Protein AF-0000000081891716 (afdb_homodimer)

InterPro domains:
  IPR001452 SH3 domain [PS50002] (52-121)
  IPR036028 SH3-like domain superfamily [SSF50044] (35-136)
  IPR046937 Voltage-dependent L-type calcium channel subunit beta-1-4, N-terminal A domain [PF12052] (9-51)

Structure (mmCIF, N/CA/C/O backbone):
data_AF-0000000081891716-model_v1
#
loop_
_entity.id
_entity.type
_entity.pdbx_description
1 polymer 'SH3 domain-containing protein'
#
loop_
_atom_site.group_PDB
_atom_site.id
_atom_site.ty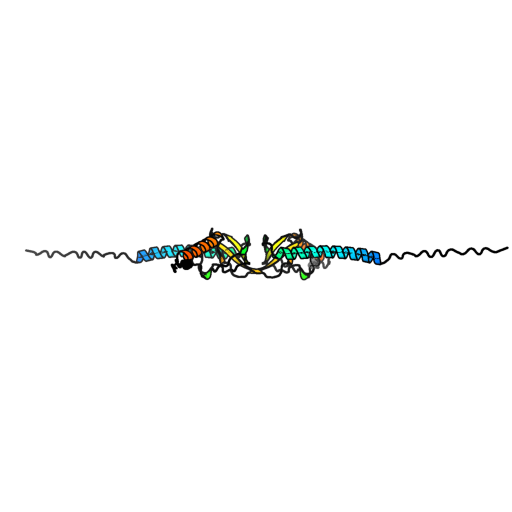pe_symbol
_atom_site.label_atom_id
_atom_site.label_alt_id
_atom_site.label_comp_id
_atom_site.label_asym_id
_atom_site.label_entity_id
_atom_site.label_seq_id
_atom_site.pdbx_PDB_ins_code
_atom_site.Cartn_x
_atom_site.Cartn_y
_atom_site.Cartn_z
_atom_site.occupancy
_atom_site.B_iso_or_equiv
_atom_site.auth_seq_id
_atom_site.auth_comp_id
_atom_site.auth_asym_id
_atom_site.auth_atom_id
_atom_site.pdbx_PDB_model_num
ATOM 1 N N . LEU A 1 1 ? -4.07 78.188 70.625 1 31.88 1 LEU A N 1
ATOM 2 C CA . LEU A 1 1 ? -4.605 78.062 69.25 1 31.88 1 LEU A CA 1
ATOM 3 C C . LEU A 1 1 ? -3.793 77.062 68.438 1 31.88 1 LEU A C 1
ATOM 5 O O . LEU A 1 1 ? -2.682 77.375 68 1 31.88 1 LEU A O 1
ATOM 9 N N . LYS A 1 2 ? -3.764 75.688 68.875 1 41.12 2 LYS A N 1
ATOM 10 C CA . LYS A 1 2 ? -3.012 74.5 68.438 1 41.12 2 LYS A CA 1
ATOM 11 C C . LYS A 1 2 ? -3.459 74.125 67 1 41.12 2 LYS A C 1
ATOM 13 O O . LYS A 1 2 ? -4.648 73.938 66.75 1 41.12 2 LYS A O 1
ATOM 18 N N . SER A 1 3 ? -2.781 74.75 65.938 1 34.81 3 SER A N 1
ATOM 19 C CA . SER A 1 3 ? -2.953 74.562 64.5 1 34.81 3 SER A CA 1
ATOM 20 C C . SER A 1 3 ? -2.832 73.062 64.125 1 34.81 3 SER A C 1
ATOM 22 O O . SER A 1 3 ? -1.873 72.375 64.5 1 34.81 3 SER A O 1
ATOM 24 N N . HIS A 1 4 ? -3.936 72.312 64.062 1 38.38 4 HIS A N 1
ATOM 25 C CA . HIS A 1 4 ? -4.148 70.938 63.625 1 38.38 4 HIS A CA 1
ATOM 26 C C . HIS A 1 4 ? -3.725 70.75 62.188 1 38.38 4 HIS A C 1
ATOM 28 O O . HIS A 1 4 ? -4.25 71.438 61.281 1 38.38 4 HIS A O 1
ATOM 34 N N . THR A 1 5 ? -2.377 70.75 61.844 1 38.44 5 THR A N 1
ATOM 35 C CA . THR A 1 5 ? -1.934 70.562 60.469 1 38.44 5 THR A CA 1
ATOM 36 C C . THR A 1 5 ? -2.527 69.25 59.906 1 38.44 5 THR A C 1
ATOM 38 O O . THR A 1 5 ? -2.648 68.25 60.594 1 38.44 5 THR A O 1
ATOM 41 N N . CYS A 1 6 ? -3.498 69.312 58.938 1 38.09 6 CYS A N 1
ATOM 42 C CA . CYS A 1 6 ? -4.211 68.375 58.062 1 38.09 6 CYS A CA 1
ATOM 43 C C . CYS A 1 6 ? -3.24 67.5 57.312 1 38.09 6 CYS A C 1
ATOM 45 O O . CYS A 1 6 ? -2.396 68 56.562 1 38.09 6 CYS A O 1
ATOM 47 N N . SER A 1 7 ? -2.748 66.375 57.938 1 39.16 7 SER A N 1
ATOM 48 C CA . SER A 1 7 ? -1.928 65.375 57.219 1 39.16 7 SER A CA 1
ATOM 49 C C . SER A 1 7 ? -2.6 64.938 55.938 1 39.16 7 SER A C 1
ATOM 51 O O . SER A 1 7 ? -3.783 64.625 55.938 1 39.16 7 SER A O 1
ATOM 53 N N . LYS A 1 8 ? -2.273 65.5 54.781 1 42.34 8 LYS A N 1
ATOM 54 C CA . LYS A 1 8 ? -2.646 65.125 53.438 1 42.34 8 LYS A CA 1
ATOM 55 C C . LYS A 1 8 ? -2.436 63.625 53.219 1 42.34 8 LYS A C 1
ATOM 57 O O . LYS A 1 8 ? -1.36 63.094 53.5 1 42.34 8 LYS A O 1
ATOM 62 N N . GLY A 1 9 ? -3.506 62.812 53.219 1 38.84 9 GLY A N 1
ATOM 63 C CA . GLY A 1 9 ? -3.578 61.406 52.812 1 38.84 9 GLY A CA 1
ATOM 64 C C . GLY A 1 9 ? -2.973 61.125 51.469 1 38.84 9 GLY A C 1
ATOM 65 O O . GLY A 1 9 ? -3.125 61.938 50.531 1 38.84 9 GLY A O 1
ATOM 66 N N . SER A 1 10 ? -1.704 60.656 51.375 1 40.31 10 SER A N 1
ATOM 67 C CA . SER A 1 10 ? -0.985 60.156 50.188 1 40.31 10 SER A CA 1
ATOM 68 C C . SER A 1 10 ? -1.837 59.188 49.375 1 40.31 10 SER A C 1
ATOM 70 O O . SER A 1 10 ? -2.309 58.188 49.906 1 40.31 10 SER A O 1
ATOM 72 N N . ALA A 1 11 ? -2.768 59.656 48.562 1 41.66 11 ALA A N 1
ATOM 73 C CA . ALA A 1 11 ? -3.477 58.844 47.594 1 41.66 11 ALA A CA 1
ATOM 74 C C . ALA A 1 11 ? -2.5 58.062 46.719 1 41.66 11 ALA A C 1
ATOM 76 O O . ALA A 1 11 ? -1.928 58.594 45.75 1 41.66 11 ALA A O 1
ATOM 77 N N . ASP A 1 12 ? -1.414 57.438 47.219 1 43.62 12 ASP A N 1
ATOM 78 C CA . ASP A 1 12 ? -0.618 56.625 46.281 1 43.62 12 ASP A CA 1
ATOM 79 C C . ASP A 1 12 ? -1.496 55.656 45.5 1 43.62 12 ASP A C 1
ATOM 81 O O . ASP A 1 12 ? -2.035 54.719 46.062 1 43.62 12 ASP A O 1
ATOM 85 N N . SER A 1 13 ? -2.424 56.188 44.656 1 44.78 13 SER A N 1
ATOM 86 C CA . SER A 1 13 ? -3.107 55.281 43.75 1 44.78 13 SER A CA 1
ATOM 87 C C . SER A 1 13 ? -2.113 54.406 42.969 1 44.78 13 SER A C 1
ATOM 89 O O . SER A 1 13 ? -1.199 54.938 42.344 1 44.78 13 SER A O 1
ATOM 91 N N . TYR A 1 14 ? -1.699 53.312 43.531 1 41.56 14 TYR A N 1
ATOM 92 C CA . TYR A 1 14 ? -0.979 52.281 42.781 1 41.56 14 TYR A CA 1
ATOM 93 C C . TYR A 1 14 ? -1.605 52.062 41.406 1 41.56 14 TYR A C 1
ATOM 95 O O . TYR A 1 14 ? -2.771 51.688 41.312 1 41.56 14 TYR A O 1
ATOM 103 N N . THR A 1 15 ? -1.538 52.969 40.469 1 46.12 15 THR A N 1
ATOM 104 C CA . THR A 1 15 ? -1.821 52.625 39.062 1 46.12 15 THR A CA 1
ATOM 105 C C . THR A 1 15 ? -1.386 51.188 38.75 1 46.12 15 THR A C 1
ATOM 107 O O . THR A 1 15 ? -0.198 50.875 38.812 1 46.12 15 THR A O 1
ATOM 110 N N . SER A 1 16 ? -2.193 50.188 39.156 1 47.44 16 SER A N 1
ATOM 111 C CA . SER A 1 16 ? -2.066 48.844 38.625 1 47.44 16 SER A CA 1
ATOM 112 C C . SER A 1 16 ? -1.733 48.844 37.125 1 47.44 16 SER A C 1
ATOM 114 O O . SER A 1 16 ? -2.537 49.312 36.312 1 47.44 16 SER A O 1
ATOM 116 N N . ARG A 1 17 ? -0.57 49.281 36.688 1 47.56 17 ARG A N 1
ATOM 117 C CA . ARG A 1 17 ? -0.135 49.062 35.312 1 47.56 17 ARG A CA 1
ATOM 118 C C . ARG A 1 17 ? -0.661 47.719 34.812 1 47.56 17 ARG A C 1
ATOM 120 O O . ARG A 1 17 ? -0.683 46.719 35.531 1 47.56 17 ARG A O 1
ATOM 127 N N . PRO A 1 18 ? -1.545 47.719 33.875 1 51.12 18 PRO A N 1
ATOM 128 C CA . PRO A 1 18 ? -1.928 46.438 33.281 1 51.12 18 PRO A CA 1
ATOM 129 C C . PRO A 1 18 ? -0.762 45.438 33.188 1 51.12 18 PRO A C 1
ATOM 131 O O . PRO A 1 18 ? 0.32 45.812 32.719 1 51.12 18 PRO A O 1
ATOM 134 N N . SER A 1 19 ? -0.416 44.656 34.156 1 51.31 19 SER A N 1
ATOM 135 C CA . SER A 1 19 ? 0.614 43.625 34.219 1 51.31 19 SER A CA 1
ATOM 136 C C . SER A 1 19 ? 0.753 42.906 32.906 1 51.31 19 SER A C 1
ATOM 138 O O . SER A 1 19 ? -0.238 42.438 32.344 1 51.31 19 SER A O 1
ATOM 140 N N . LEU A 1 20 ? 1.655 43.25 31.953 1 54.12 20 LEU A N 1
ATOM 141 C CA . LEU A 1 20 ? 2.191 42.469 30.844 1 54.12 20 LEU A CA 1
ATOM 142 C C . LEU A 1 20 ? 2.045 40.969 31.141 1 54.12 20 LEU A C 1
ATOM 144 O O . LEU A 1 20 ? 2.164 40.156 30.219 1 54.12 20 LEU A O 1
ATOM 148 N N . ASP A 1 21 ? 1.878 40.688 32.375 1 61.25 21 ASP A N 1
ATOM 149 C CA . ASP A 1 21 ? 1.789 39.312 32.781 1 61.25 21 ASP A CA 1
ATOM 150 C C . ASP A 1 21 ? 0.507 38.656 32.281 1 61.25 21 ASP A C 1
ATOM 152 O O . ASP A 1 21 ? 0.489 37.469 31.984 1 61.25 21 ASP A O 1
ATOM 156 N N . SER A 1 22 ? -0.552 39.5 32.219 1 61.59 22 SER A N 1
ATOM 157 C CA . SER A 1 22 ? -1.819 38.938 31.766 1 61.59 22 SER A CA 1
ATOM 158 C C . SER A 1 22 ? -1.732 38.469 30.328 1 61.59 22 SER A C 1
ATOM 160 O O . SER A 1 22 ? -2.225 37.375 29.984 1 61.59 22 SER A O 1
ATOM 162 N N . ASP A 1 23 ? -1.104 39.375 29.516 1 61.72 23 ASP A N 1
ATOM 163 C CA . ASP A 1 23 ? -0.965 39 28.094 1 61.72 23 ASP A CA 1
ATOM 164 C C . ASP A 1 23 ? -0.118 37.75 27.938 1 61.72 23 ASP A C 1
ATOM 166 O O . ASP A 1 23 ? -0.425 36.906 27.109 1 61.72 23 ASP A O 1
ATOM 170 N N . VAL A 1 24 ? 0.882 37.719 28.797 1 65.12 24 VAL A N 1
ATOM 171 C CA . VAL A 1 24 ? 1.749 36.531 28.797 1 65.12 24 VAL A CA 1
ATOM 172 C C . VAL A 1 24 ? 0.963 35.312 29.25 1 65.12 24 VAL A C 1
ATOM 174 O O . VAL A 1 24 ? 1.089 34.219 28.656 1 65.12 24 VAL A O 1
ATOM 177 N N . SER A 1 25 ? -0.002 35.562 30.156 1 70.25 25 SER A N 1
ATOM 178 C CA . SER A 1 25 ? -0.787 34.438 30.672 1 70.25 25 SER A CA 1
ATOM 179 C C . SER A 1 25 ? -1.751 33.906 29.609 1 70.25 25 SER A C 1
ATOM 181 O O . SER A 1 25 ? -1.906 32.688 29.453 1 70.25 25 SER A O 1
ATOM 183 N N . LEU A 1 26 ? -2.432 34.875 28.922 1 68.88 26 LEU A N 1
ATOM 184 C CA . LEU A 1 26 ? -3.338 34.438 27.859 1 68.88 26 LEU A CA 1
ATOM 185 C C . LEU A 1 26 ? -2.572 33.781 26.719 1 68.88 26 LEU A C 1
ATOM 187 O O . LEU A 1 26 ? -3.041 32.812 26.125 1 68.88 26 LEU A O 1
ATOM 191 N N . GLU A 1 27 ? -1.383 34.438 26.5 1 72.88 27 GLU A N 1
ATOM 192 C CA . GLU A 1 27 ? -0.542 33.875 25.453 1 72.88 27 GLU A CA 1
ATOM 193 C C . GLU A 1 27 ? -0.044 32.469 25.844 1 72.88 27 GLU A C 1
ATOM 195 O O . GLU A 1 27 ? -0.016 31.562 25.016 1 72.88 27 GLU A O 1
ATOM 200 N N . GLU A 1 28 ? 0.332 32.344 27.078 1 72.31 28 GLU A N 1
ATOM 201 C CA . GLU A 1 28 ? 0.79 31.062 27.578 1 72.31 28 GLU A CA 1
ATOM 202 C C . GLU A 1 28 ? -0.333 30.031 27.547 1 72.31 28 GLU A C 1
ATOM 204 O O . GLU A 1 28 ? -0.094 28.844 27.266 1 72.31 28 GLU A O 1
ATOM 209 N N . GLU A 1 29 ? -1.521 30.438 27.828 1 73.19 29 GLU A N 1
ATOM 210 C CA . GLU A 1 29 ? -2.672 29.547 27.766 1 73.19 29 GLU A CA 1
ATOM 211 C C . GLU A 1 29 ? -2.949 29.078 26.344 1 73.19 29 GLU A C 1
ATOM 213 O O . GLU A 1 29 ? -3.258 27.906 26.109 1 73.19 29 GLU A O 1
ATOM 218 N N . ARG A 1 30 ? -2.904 30.094 25.328 1 74.44 30 ARG A N 1
ATOM 219 C CA . ARG A 1 30 ? -3.104 29.719 23.922 1 74.44 30 ARG A CA 1
ATOM 220 C C . ARG A 1 30 ? -2.02 28.75 23.453 1 74.44 30 ARG A C 1
ATOM 222 O O . ARG A 1 30 ? -2.307 27.781 22.75 1 74.44 30 ARG A O 1
ATOM 229 N N . GLU A 1 31 ? -0.843 29.062 23.938 1 79.56 31 GLU A N 1
ATOM 230 C CA . GLU A 1 31 ? 0.262 28.172 23.578 1 79.56 31 GLU A CA 1
ATOM 231 C C . GLU A 1 31 ? 0.085 26.797 24.219 1 79.56 31 GLU A C 1
ATOM 233 O O . GLU A 1 31 ? 0.385 25.781 23.594 1 79.56 31 GLU A O 1
ATOM 238 N N . GLY A 1 32 ? -0.429 26.859 25.391 1 81.19 32 GLY A N 1
ATOM 239 C CA . GLY A 1 32 ? -0.698 25.609 26.062 1 81.19 32 GLY A CA 1
ATOM 240 C C . GLY A 1 32 ? -1.75 24.766 25.375 1 81.19 32 GLY A C 1
ATOM 241 O O . GLY A 1 32 ? -1.589 23.547 25.234 1 81.19 32 GLY A O 1
ATOM 242 N N . VAL A 1 33 ? -2.775 25.391 24.922 1 82.75 33 VAL A N 1
ATOM 243 C CA . VAL A 1 33 ? -3.842 24.703 24.219 1 82.75 33 VAL A CA 1
ATOM 244 C C . VAL A 1 33 ? -3.301 24.125 22.906 1 82.75 33 VAL A C 1
ATOM 246 O O . VAL A 1 33 ? -3.568 22.984 22.562 1 82.75 33 VAL A O 1
ATOM 249 N N . LYS A 1 34 ? -2.506 25 22.266 1 86.5 34 LYS A N 1
ATOM 250 C CA . LYS A 1 34 ? -1.909 24.547 21.016 1 86.5 34 LYS A CA 1
ATOM 251 C C . LYS A 1 34 ? -1.013 23.328 21.234 1 86.5 34 LYS A C 1
ATOM 253 O O . LYS A 1 34 ? -1.034 22.375 20.453 1 86.5 34 LYS A O 1
ATOM 258 N N . ARG A 1 35 ? -0.336 23.406 22.328 1 88.81 35 ARG A N 1
ATOM 259 C CA . ARG A 1 35 ? 0.562 22.297 22.641 1 88.81 35 ARG A CA 1
ATOM 260 C C . ARG A 1 35 ? -0.221 21.031 22.969 1 88.81 35 ARG A C 1
ATOM 262 O O . ARG A 1 35 ? 0.186 19.922 22.594 1 88.81 35 ARG A O 1
ATOM 269 N N . GLU A 1 36 ? -1.271 21.25 23.609 1 89.69 36 GLU A N 1
ATOM 270 C CA . GLU A 1 36 ? -2.096 20.094 23.953 1 89.69 36 GLU A CA 1
ATOM 271 C C . GLU A 1 36 ? -2.682 19.453 22.703 1 89.69 36 GLU A C 1
ATOM 273 O O . GLU A 1 36 ? -2.725 18.219 22.594 1 89.69 36 GLU A O 1
ATOM 278 N N . VAL A 1 37 ? -3.076 20.266 21.75 1 92.31 37 VAL A N 1
ATOM 279 C CA . VAL A 1 37 ? -3.648 19.766 20.5 1 92.31 37 VAL A CA 1
ATOM 280 C C . VAL A 1 37 ? -2.574 19.047 19.688 1 92.31 37 VAL A C 1
ATOM 282 O O . VAL A 1 37 ? -2.822 17.969 19.141 1 92.31 37 VAL A O 1
ATOM 285 N N . GLU A 1 38 ? -1.476 19.609 19.688 1 93.75 38 GLU A N 1
ATOM 286 C CA . GLU A 1 38 ? -0.356 18.984 18.984 1 93.75 38 GLU A CA 1
ATOM 287 C C . GLU A 1 38 ? 0.026 17.656 19.625 1 93.75 38 GLU A C 1
ATOM 289 O O . GLU A 1 38 ? 0.355 16.688 18.922 1 93.75 38 GLU A O 1
ATOM 294 N N . ASN A 1 39 ? -0.025 17.641 20.969 1 95.75 39 ASN A N 1
ATOM 295 C CA . ASN A 1 39 ? 0.288 16.406 21.688 1 95.75 39 ASN A CA 1
ATOM 296 C C . ASN A 1 39 ? -0.704 15.297 21.344 1 95.75 39 ASN A C 1
ATOM 298 O O . ASN A 1 39 ? -0.315 14.141 21.188 1 95.75 39 ASN A O 1
ATOM 302 N N . GLN A 1 40 ? -1.905 15.711 21.25 1 96.56 40 GLN A N 1
ATOM 303 C CA . GLN A 1 40 ? -2.924 14.734 20.891 1 96.56 40 GLN A CA 1
ATOM 304 C C . GLN A 1 40 ? -2.715 14.227 19.453 1 96.56 40 GLN A C 1
ATOM 306 O O . GLN A 1 40 ? -2.85 13.031 19.188 1 96.56 40 GLN A O 1
ATOM 311 N N . ALA A 1 41 ? -2.412 15.117 18.594 1 98.25 41 ALA A N 1
ATOM 312 C CA . ALA A 1 41 ? -2.137 14.766 17.203 1 98.25 41 ALA A CA 1
ATOM 313 C C . ALA A 1 41 ? -0.945 13.812 17.109 1 98.25 41 ALA A C 1
ATOM 315 O O . ALA A 1 41 ? -0.975 12.844 16.344 1 98.25 41 ALA A O 1
ATOM 316 N N . GLN A 1 42 ? 0.033 14.102 17.906 1 97.69 42 GLN A N 1
ATOM 317 C CA . GLN A 1 42 ? 1.22 13.258 17.922 1 97.69 42 GLN A CA 1
ATOM 318 C C . GLN A 1 42 ? 0.882 11.852 18.422 1 97.69 42 GLN A C 1
ATOM 320 O O . GLN A 1 42 ? 1.402 10.859 17.891 1 97.69 42 GLN A O 1
ATOM 325 N N . GLN A 1 43 ? 0.036 11.781 19.391 1 97.94 43 GLN A N 1
ATOM 326 C CA . GLN A 1 43 ? -0.368 10.477 19.922 1 97.94 43 GLN A CA 1
ATOM 327 C C . GLN A 1 43 ? -1.134 9.672 18.875 1 97.94 43 GLN A C 1
ATOM 329 O O . GLN A 1 43 ? -0.951 8.461 18.766 1 97.94 43 GLN A O 1
ATOM 334 N N . GLN A 1 44 ? -2.008 10.336 18.141 1 98.06 44 GLN A N 1
ATOM 335 C CA . GLN A 1 44 ? -2.752 9.648 17.094 1 98.06 44 GLN A CA 1
ATOM 336 C C . GLN A 1 44 ? -1.816 9.125 16 1 98.06 44 GLN A C 1
ATOM 338 O O . GLN A 1 44 ? -2.016 8.031 15.477 1 98.06 44 GLN A O 1
ATOM 343 N N . LEU A 1 45 ? -0.874 9.914 15.695 1 98.19 45 LEU A N 1
ATOM 344 C CA . LEU A 1 45 ? 0.134 9.5 14.727 1 98.19 45 LEU A CA 1
ATOM 345 C C . LEU A 1 45 ? 0.838 8.227 15.188 1 98.19 45 LEU A C 1
ATOM 347 O O . LEU A 1 45 ? 0.996 7.285 14.406 1 98.19 45 LEU A O 1
ATOM 351 N N . GLU A 1 46 ? 1.201 8.133 16.453 1 97.88 46 GLU A N 1
ATOM 352 C CA . GLU A 1 46 ? 1.912 6.988 17.016 1 97.88 46 GLU A CA 1
ATOM 353 C C . GLU A 1 46 ? 1.024 5.75 17.047 1 97.88 46 GLU A C 1
ATOM 355 O O . GLU A 1 46 ? 1.471 4.652 16.703 1 97.88 46 GLU A O 1
ATOM 360 N N . LYS A 1 47 ? -0.192 5.914 17.406 1 98.19 47 LYS A N 1
ATOM 361 C CA . LYS A 1 47 ? -1.142 4.809 17.469 1 98.19 47 LYS A CA 1
ATOM 362 C C . LYS A 1 47 ? -1.418 4.25 16.078 1 98.19 47 LYS A C 1
ATOM 364 O O . LYS A 1 47 ? -1.65 3.049 15.914 1 98.19 47 LYS A O 1
ATOM 369 N N . ALA A 1 48 ? -1.38 5.117 15.117 1 98.5 48 ALA A N 1
ATOM 370 C CA . ALA A 1 48 ? -1.704 4.734 13.75 1 98.5 48 ALA A CA 1
ATOM 371 C C . ALA A 1 48 ? -0.673 3.756 13.195 1 98.5 48 ALA A C 1
ATOM 373 O O . ALA A 1 48 ? -0.961 3.006 12.258 1 98.5 48 ALA A O 1
ATOM 374 N N . LYS A 1 49 ? 0.548 3.754 13.688 1 97.06 49 LYS A N 1
ATOM 375 C CA . LYS A 1 49 ? 1.613 2.863 13.234 1 97.06 49 LYS A CA 1
ATOM 376 C C . LYS A 1 49 ? 1.181 1.401 13.32 1 97.06 49 LYS A C 1
ATOM 378 O O . LYS A 1 49 ? 1.633 0.568 12.531 1 97.06 49 LYS A O 1
ATOM 383 N N . HIS A 1 50 ? 0.209 1.109 14.227 1 95.56 50 HIS A N 1
ATOM 384 C CA . HIS A 1 50 ? -0.133 -0.282 14.5 1 95.56 50 HIS A CA 1
ATOM 385 C C . HIS A 1 50 ? -1.498 -0.639 13.922 1 95.56 50 HIS A C 1
ATOM 387 O O . HIS A 1 50 ? -1.953 -1.777 14.047 1 95.56 50 HIS A O 1
ATOM 393 N N . LYS A 1 51 ? -2.113 0.251 13.305 1 97.38 51 LYS A N 1
ATOM 394 C CA . LYS A 1 51 ? -3.418 0.023 12.688 1 97.38 51 LYS A CA 1
ATOM 395 C C . LYS A 1 51 ? -3.268 -0.598 11.297 1 97.38 51 LYS A C 1
ATOM 397 O O . LYS A 1 51 ? -2.262 -0.383 10.625 1 97.38 51 LYS A O 1
ATOM 402 N N . PRO A 1 52 ? -4.27 -1.387 10.969 1 97 52 PRO A N 1
ATOM 403 C CA . PRO A 1 52 ? -4.258 -1.904 9.602 1 97 52 PRO A CA 1
ATOM 404 C C . PRO A 1 52 ? -4.371 -0.799 8.547 1 97 52 PRO A C 1
ATOM 406 O O . PRO A 1 52 ? -4.844 0.299 8.852 1 97 52 PRO A O 1
ATOM 409 N N . VAL A 1 53 ? -3.857 -1.133 7.406 1 98.44 53 VAL A N 1
ATOM 410 C CA . VAL A 1 53 ? -4.027 -0.218 6.281 1 98.44 53 VAL A CA 1
ATOM 411 C C . VAL A 1 53 ? -5.496 -0.173 5.867 1 98.44 53 VAL A C 1
ATOM 413 O O . VAL A 1 53 ? -6.098 -1.21 5.582 1 98.44 53 VAL A O 1
ATOM 416 N N . ALA A 1 54 ? -6.074 1.054 5.879 1 98.56 54 ALA A N 1
ATOM 417 C CA . ALA A 1 54 ? -7.469 1.209 5.469 1 98.56 54 ALA A CA 1
ATOM 418 C C . ALA A 1 54 ? -7.617 1.039 3.961 1 98.56 54 ALA A C 1
ATOM 420 O O . ALA A 1 54 ? -8.492 0.299 3.496 1 98.56 54 ALA A O 1
ATOM 421 N N . PHE A 1 55 ? -6.789 1.694 3.189 1 97.88 55 PHE A N 1
ATOM 422 C CA . PHE A 1 55 ? -6.738 1.537 1.742 1 97.88 55 PHE A CA 1
ATOM 423 C C . PHE A 1 55 ? -5.457 2.141 1.178 1 97.88 55 PHE A C 1
ATOM 425 O O . PHE A 1 55 ? -4.691 2.775 1.906 1 97.88 55 PHE A O 1
ATOM 432 N N . ALA A 1 56 ? -5.184 1.843 -0.058 1 98.44 56 ALA A N 1
ATOM 433 C CA . ALA A 1 56 ? -4.02 2.377 -0.759 1 98.44 56 ALA A CA 1
ATOM 434 C C . ALA A 1 56 ? -4.441 3.324 -1.879 1 98.44 56 ALA A C 1
ATOM 436 O O . ALA A 1 56 ? -5.465 3.109 -2.529 1 98.44 56 ALA A O 1
ATOM 437 N N . VAL A 1 57 ? -3.557 4.402 -2.033 1 97.44 57 VAL A N 1
ATOM 438 C CA . VAL A 1 57 ? -3.867 5.336 -3.109 1 97.44 57 VAL A CA 1
ATOM 439 C C . VAL A 1 57 ? -2.617 5.594 -3.947 1 97.44 57 VAL A C 1
ATOM 441 O O . VAL A 1 57 ? -1.505 5.648 -3.414 1 97.44 57 VAL A O 1
ATOM 444 N N . ARG A 1 58 ? -2.857 5.723 -5.238 1 97.75 58 ARG A N 1
ATOM 445 C CA . ARG A 1 58 ? -1.818 6.238 -6.125 1 97.75 58 ARG A CA 1
ATOM 446 C C . ARG A 1 58 ? -2.012 7.727 -6.391 1 97.75 58 ARG A C 1
ATOM 448 O O . ARG A 1 58 ? -3.061 8.141 -6.895 1 97.75 58 ARG A O 1
ATOM 455 N N . THR A 1 59 ? -1.033 8.453 -6.066 1 98.31 59 THR A N 1
ATOM 456 C CA . THR A 1 59 ? -1.143 9.906 -6.145 1 98.31 59 THR A CA 1
ATOM 457 C C . THR A 1 59 ? -1.154 10.375 -7.598 1 98.31 59 THR A C 1
ATOM 459 O O . THR A 1 59 ? -0.561 9.727 -8.469 1 98.31 59 THR A O 1
ATOM 462 N N . ASN A 1 60 ? -1.848 11.469 -7.797 1 97.25 60 ASN A N 1
ATOM 463 C CA . ASN A 1 60 ? -1.876 12.055 -9.133 1 97.25 60 ASN A CA 1
ATOM 464 C C . ASN A 1 60 ? -1.184 13.414 -9.156 1 97.25 60 ASN A C 1
ATOM 466 O O . ASN A 1 60 ? -1.031 14.016 -10.227 1 97.25 60 ASN A O 1
ATOM 470 N N . VAL A 1 61 ? -0.784 13.953 -8.094 1 98 61 VAL A N 1
ATOM 471 C CA . VAL A 1 61 ? -0.06 15.211 -7.941 1 98 61 VAL A CA 1
ATOM 472 C C . VAL A 1 61 ? 1.127 15.016 -7.004 1 98 61 VAL A C 1
ATOM 474 O O . VAL A 1 61 ? 1.279 13.953 -6.395 1 98 61 VAL A O 1
ATOM 477 N N . SER A 1 62 ? 1.965 16.016 -6.988 1 98.25 62 SER A N 1
ATOM 478 C CA . SER A 1 62 ? 3.037 16.047 -6 1 98.25 62 SER A CA 1
ATOM 479 C C . SER A 1 62 ? 2.666 16.922 -4.809 1 98.25 62 SER A C 1
ATOM 481 O O . SER A 1 62 ? 1.781 17.766 -4.91 1 98.25 62 SER A O 1
ATOM 483 N N . TYR A 1 63 ? 3.254 16.734 -3.777 1 98.31 63 TYR A N 1
ATOM 484 C CA . TYR A 1 63 ? 3.033 17.484 -2.551 1 98.31 63 TYR A CA 1
ATOM 485 C C . TYR A 1 63 ? 4.293 17.516 -1.692 1 98.31 63 TYR A C 1
ATOM 487 O O . TYR A 1 63 ? 4.926 16.469 -1.477 1 98.31 63 TYR A O 1
ATOM 495 N N . CYS A 1 64 ? 4.535 18.75 -1.227 1 97.19 64 CYS A N 1
ATOM 496 C CA . CYS A 1 64 ? 5.664 18.938 -0.322 1 97.19 64 CYS A CA 1
ATOM 497 C C . CYS A 1 64 ? 5.191 19.359 1.065 1 97.19 64 CYS A C 1
ATOM 499 O O . CYS A 1 64 ? 4.898 20.531 1.3 1 97.19 64 CYS A O 1
ATOM 501 N N . GLY A 1 65 ? 5.324 18.438 1.956 1 97 65 GLY A N 1
ATOM 502 C CA . GLY A 1 65 ? 4.875 18.688 3.318 1 97 65 GLY A CA 1
ATOM 503 C C . GLY A 1 65 ? 5.793 19.609 4.09 1 97 65 GLY A C 1
ATOM 504 O O . GLY A 1 65 ? 5.363 20.266 5.051 1 97 65 GLY A O 1
ATOM 505 N N . ALA A 1 66 ? 7.02 19.703 3.736 1 93.62 66 ALA A N 1
ATOM 506 C CA . ALA A 1 66 ? 7.996 20.516 4.449 1 93.62 66 ALA A CA 1
ATOM 507 C C . ALA A 1 66 ? 7.617 22 4.395 1 93.62 66 ALA A C 1
ATOM 509 O O . ALA A 1 66 ? 7.969 22.766 5.285 1 93.62 66 ALA A O 1
ATOM 510 N N . LEU A 1 67 ? 6.867 22.359 3.424 1 89.81 67 LEU A N 1
ATOM 511 C CA . LEU A 1 67 ? 6.496 23.766 3.221 1 89.81 67 LEU A CA 1
ATOM 512 C C . LEU A 1 67 ? 5.113 24.047 3.791 1 89.81 67 LEU A C 1
ATOM 514 O O . LEU A 1 67 ? 4.652 25.188 3.771 1 89.81 67 LEU A O 1
ATOM 518 N N . ASP A 1 68 ? 4.461 23.016 4.305 1 92.69 68 ASP A N 1
ATOM 519 C CA . ASP A 1 68 ? 3.09 23.172 4.777 1 92.69 68 ASP A CA 1
ATOM 520 C C . ASP A 1 68 ? 3.059 23.547 6.258 1 92.69 68 ASP A C 1
ATOM 522 O O . ASP A 1 68 ? 3.307 22.688 7.121 1 92.69 68 ASP A O 1
ATOM 526 N N . GLU A 1 69 ? 2.633 24.734 6.605 1 92.44 69 GLU A N 1
ATOM 527 C CA . GLU A 1 69 ? 2.666 25.25 7.973 1 92.44 69 GLU A CA 1
ATOM 528 C C . GLU A 1 69 ? 1.386 24.891 8.727 1 92.44 69 GLU A C 1
ATOM 530 O O . GLU A 1 69 ? 1.304 25.078 9.945 1 92.44 69 GLU A O 1
ATOM 535 N N . GLU A 1 70 ? 0.468 24.281 8.031 1 94.75 70 GLU A N 1
ATOM 536 C CA . GLU A 1 70 ? -0.833 24.031 8.648 1 94.75 70 GLU A CA 1
ATOM 537 C C . GLU A 1 70 ? -0.937 22.578 9.133 1 94.75 70 GLU A C 1
ATOM 539 O O . GLU A 1 70 ? -1.991 22.156 9.609 1 94.75 70 GLU A O 1
ATOM 544 N N . CYS A 1 71 ? 0.106 21.828 9.062 1 97.12 71 CYS A N 1
ATOM 545 C CA . CYS A 1 71 ? 0.089 20.438 9.492 1 97.12 71 CYS A CA 1
ATOM 546 C C . CYS A 1 71 ? -0.172 20.328 10.992 1 97.12 71 CYS A C 1
ATOM 548 O O . CYS A 1 71 ? 0.391 21.094 11.773 1 97.12 71 CYS A O 1
ATOM 550 N N . PRO A 1 72 ? -0.96 19.344 11.383 1 96.94 72 PRO A N 1
ATOM 551 C CA . PRO A 1 72 ? -1.345 19.203 12.797 1 96.94 72 PRO A CA 1
ATOM 552 C C . PRO A 1 72 ? -0.141 19.062 13.727 1 96.94 72 PRO A C 1
ATOM 554 O O . PRO A 1 72 ? -0.17 19.547 14.859 1 96.94 72 PRO A O 1
ATOM 557 N N . VAL A 1 73 ? 0.873 18.359 13.297 1 97.44 73 VAL A N 1
ATOM 558 C CA . VAL A 1 73 ? 2.148 18.266 14 1 97.44 73 VAL A CA 1
ATOM 559 C C . VAL A 1 73 ? 3.268 18.812 13.117 1 97.44 73 VAL A C 1
ATOM 561 O O . VAL A 1 73 ? 3.408 18.422 11.961 1 97.44 73 VAL A O 1
ATOM 564 N N . GLN A 1 74 ? 3.986 19.656 13.711 1 92.62 74 GLN A N 1
ATOM 565 C CA . GLN A 1 74 ? 5.031 20.312 12.93 1 92.62 74 GLN A CA 1
ATOM 566 C C . GLN A 1 74 ? 5.961 19.297 12.281 1 92.62 74 GLN A C 1
ATOM 568 O O . GLN A 1 74 ? 6.391 18.344 12.938 1 92.62 74 GLN A O 1
ATOM 573 N N . GLU A 1 75 ? 6.184 19.438 10.93 1 93 75 GLU A N 1
ATOM 574 C CA . GLU A 1 75 ? 7.164 18.688 10.148 1 93 75 GLU A CA 1
ATOM 575 C C . GLU A 1 75 ? 6.785 17.219 10.062 1 93 75 GLU A C 1
ATOM 577 O O . GLU A 1 75 ? 7.652 16.359 9.898 1 93 75 GLU A O 1
ATOM 582 N N . SER A 1 76 ? 5.512 16.984 10.242 1 97.75 76 SER A N 1
ATOM 583 C CA . SER A 1 76 ? 5.074 15.594 10.195 1 97.75 76 SER A CA 1
ATOM 584 C C . SER A 1 76 ? 4.152 15.352 9.008 1 97.75 76 SER A C 1
ATOM 586 O O . SER A 1 76 ? 3.389 14.383 9 1 97.75 76 SER A O 1
ATOM 588 N N . ALA A 1 77 ? 4.203 16.25 8.086 1 98.5 77 ALA A N 1
ATOM 589 C CA . ALA A 1 77 ? 3.477 16.047 6.836 1 98.5 77 ALA A CA 1
ATOM 590 C C . ALA A 1 77 ? 4.309 15.227 5.848 1 98.5 77 ALA A C 1
ATOM 592 O O . ALA A 1 77 ? 5.531 15.375 5.785 1 98.5 77 ALA A O 1
ATOM 593 N N . ILE A 1 78 ? 3.697 14.547 5.07 1 98.56 78 ILE A N 1
ATOM 594 C CA . ILE A 1 78 ? 4.352 13.641 4.133 1 98.56 78 ILE A CA 1
ATOM 595 C C . ILE A 1 78 ? 4.844 14.43 2.916 1 98.56 78 ILE A C 1
ATOM 597 O O . ILE A 1 78 ? 4.316 15.5 2.607 1 98.56 78 ILE A O 1
ATOM 601 N N . ASN A 1 79 ? 5.879 13.922 2.346 1 98.56 79 ASN A N 1
ATOM 602 C CA . ASN A 1 79 ? 6.27 14.32 0.999 1 98.56 79 ASN A CA 1
ATOM 603 C C . ASN A 1 79 ? 5.996 13.211 -0.016 1 98.56 79 ASN A C 1
ATOM 605 O O . ASN A 1 79 ? 6.285 12.039 0.24 1 98.56 79 ASN A O 1
ATOM 609 N N . PHE A 1 80 ? 5.383 13.57 -1.185 1 98.38 80 PHE A N 1
ATOM 610 C CA . PHE A 1 80 ? 5.219 12.562 -2.227 1 98.38 80 PHE A CA 1
ATOM 611 C C . PHE A 1 80 ? 5.195 13.211 -3.605 1 98.38 80 PHE A C 1
ATOM 613 O O . PHE A 1 80 ? 5 14.422 -3.725 1 98.38 80 PHE A O 1
ATOM 620 N N . GLU A 1 81 ? 5.516 12.445 -4.633 1 98.25 81 GLU A N 1
ATOM 621 C CA . GLU A 1 81 ? 5.441 12.82 -6.043 1 98.25 81 GLU A CA 1
ATOM 622 C C . GLU A 1 81 ? 4.234 12.18 -6.719 1 98.25 81 GLU A C 1
ATOM 624 O O . GLU A 1 81 ? 3.619 11.266 -6.172 1 98.25 81 GLU A O 1
ATOM 629 N N . ALA A 1 82 ? 3.926 12.664 -7.934 1 98.31 82 ALA A N 1
ATOM 630 C CA . ALA A 1 82 ? 2.883 12.016 -8.727 1 98.31 82 ALA A CA 1
ATOM 631 C C . ALA A 1 82 ? 3.229 10.555 -9 1 98.31 82 ALA A C 1
ATOM 633 O O . ALA A 1 82 ? 4.387 10.227 -9.273 1 98.31 82 ALA A O 1
ATOM 634 N N . LYS A 1 83 ? 2.244 9.625 -8.828 1 97.62 83 LYS A N 1
ATOM 635 C CA . LYS A 1 83 ? 2.285 8.195 -9.148 1 97.62 83 LYS A CA 1
ATOM 636 C C . LYS A 1 83 ? 2.914 7.398 -8.008 1 97.62 83 LYS A C 1
ATOM 638 O O . LYS A 1 83 ? 3.207 6.211 -8.164 1 97.62 83 LYS A O 1
ATOM 643 N N . ASP A 1 84 ? 3.203 8.117 -6.867 1 98.31 84 ASP A N 1
ATOM 644 C CA . ASP A 1 84 ? 3.605 7.391 -5.664 1 98.31 84 ASP A CA 1
ATOM 645 C C . ASP A 1 84 ? 2.418 6.66 -5.039 1 98.31 84 ASP A C 1
ATOM 647 O O . ASP A 1 84 ? 1.27 7.07 -5.215 1 98.31 84 ASP A O 1
ATOM 651 N N . PHE A 1 85 ? 2.76 5.617 -4.301 1 98.69 85 PHE A N 1
ATOM 652 C CA . PHE A 1 85 ? 1.73 4.926 -3.535 1 98.69 85 PHE A CA 1
ATOM 653 C C . PHE A 1 85 ? 1.762 5.363 -2.074 1 98.69 85 PHE A C 1
ATOM 655 O O . PHE A 1 85 ? 2.836 5.531 -1.494 1 98.69 85 PHE A O 1
ATOM 662 N N . LEU A 1 86 ? 0.588 5.535 -1.54 1 98.81 86 LEU A N 1
ATOM 663 C CA . LEU A 1 86 ? 0.429 5.836 -0.121 1 98.81 86 LEU A CA 1
ATOM 664 C C . LEU A 1 86 ? -0.44 4.785 0.562 1 98.81 86 LEU A C 1
ATOM 666 O O . LEU A 1 86 ? -1.479 4.387 0.029 1 98.81 86 LEU A O 1
ATOM 670 N N . HIS A 1 87 ? -0.053 4.332 1.681 1 98.88 87 HIS A N 1
ATOM 671 C CA . HIS A 1 87 ? -0.912 3.596 2.602 1 98.88 87 HIS A CA 1
ATOM 672 C C . HIS A 1 87 ? -1.621 4.539 3.566 1 98.88 87 HIS A C 1
ATOM 674 O O . HIS A 1 87 ? -0.971 5.262 4.324 1 98.88 87 HIS A O 1
ATOM 680 N N . ILE A 1 88 ? -2.893 4.457 3.496 1 98.88 88 ILE A N 1
ATOM 681 C CA . ILE A 1 88 ? -3.707 5.25 4.41 1 98.88 88 ILE A CA 1
ATOM 682 C C . ILE A 1 88 ? -4.156 4.383 5.582 1 98.88 88 ILE A C 1
ATOM 684 O O . ILE A 1 88 ? -4.738 3.312 5.387 1 98.88 88 ILE A O 1
ATOM 688 N N . LYS A 1 89 ? -3.854 4.883 6.738 1 98.69 89 LYS A N 1
ATOM 689 C CA . LYS A 1 89 ? -4.207 4.148 7.949 1 98.69 89 LYS A CA 1
ATOM 690 C C . LYS A 1 89 ? -5.562 4.594 8.492 1 98.69 89 LYS A C 1
ATOM 692 O O . LYS A 1 89 ? -6.395 3.762 8.852 1 98.69 89 LYS A O 1
ATOM 697 N N . GLU A 1 90 ? -5.793 5.887 8.523 1 98.75 90 GLU A N 1
ATOM 698 C CA . GLU A 1 90 ? -7.035 6.414 9.078 1 98.75 90 GLU A CA 1
ATOM 699 C C . GLU A 1 90 ? -7.215 7.887 8.727 1 98.75 90 GLU A C 1
ATOM 701 O O . GLU A 1 90 ? -6.266 8.547 8.281 1 98.75 90 GLU A O 1
ATOM 706 N N . LYS A 1 91 ? -8.398 8.352 8.852 1 98.62 91 LYS A N 1
ATOM 707 C CA . LYS A 1 91 ? -8.703 9.781 8.75 1 98.62 91 LYS A CA 1
ATOM 708 C C . LYS A 1 91 ? -8.359 10.508 10.055 1 98.62 91 LYS A C 1
ATOM 710 O O . LYS A 1 91 ? -8.641 10.008 11.141 1 98.62 91 LYS A O 1
ATOM 715 N N . TYR A 1 92 ? -7.66 11.625 10.008 1 98.56 92 TYR A N 1
ATOM 716 C CA . TYR A 1 92 ? -7.445 12.5 11.156 1 98.56 92 TYR A CA 1
ATOM 717 C C . TYR A 1 92 ? -8.508 13.586 11.219 1 98.56 92 TYR A C 1
ATOM 719 O O . TYR A 1 92 ? -9.109 13.812 12.273 1 98.56 92 TYR A O 1
ATOM 727 N N . SER A 1 93 ? -8.703 14.25 10.125 1 98.31 93 SER A N 1
ATOM 728 C CA . SER A 1 93 ? -9.719 15.273 9.93 1 98.31 93 SER A CA 1
ATOM 729 C C . SER A 1 93 ? -10.156 15.352 8.469 1 98.31 93 SER A C 1
ATOM 731 O O . SER A 1 93 ? -9.734 14.539 7.645 1 98.31 93 SER A O 1
ATOM 733 N N . ASN A 1 94 ? -11.031 16.281 8.133 1 97.94 94 ASN A N 1
ATOM 734 C CA . ASN A 1 94 ? -11.461 16.469 6.754 1 97.94 94 ASN A CA 1
ATOM 735 C C . ASN A 1 94 ? -10.297 16.875 5.855 1 97.94 94 ASN A C 1
ATOM 737 O O . ASN A 1 94 ? -10.312 16.625 4.652 1 97.94 94 ASN A O 1
ATOM 741 N N . ASP A 1 95 ? -9.297 17.438 6.48 1 98.5 95 ASP A N 1
ATOM 742 C CA . ASP A 1 95 ? -8.203 17.984 5.695 1 98.5 95 ASP A CA 1
ATOM 743 C C . ASP A 1 95 ? -6.98 17.078 5.738 1 98.5 95 ASP A C 1
ATOM 745 O O . ASP A 1 95 ? -6.07 17.203 4.914 1 98.5 95 ASP A O 1
ATOM 749 N N . TRP A 1 96 ? -6.996 16.219 6.793 1 98.81 96 TRP A N 1
ATOM 750 C CA . TRP A 1 96 ? -5.773 15.453 7.016 1 98.81 96 TRP A CA 1
ATOM 751 C C . TRP A 1 96 ? -6.09 13.977 7.23 1 98.81 96 TRP A C 1
ATOM 753 O O . TRP A 1 96 ? -7.031 13.633 7.949 1 98.81 96 TRP A O 1
ATOM 763 N N . TRP A 1 97 ? -5.344 13.156 6.531 1 98.94 97 TRP A N 1
ATOM 764 C CA . TRP A 1 97 ? -5.289 11.719 6.773 1 98.94 97 TRP A CA 1
ATOM 765 C C . TRP A 1 97 ? -3.961 11.328 7.414 1 98.94 97 TRP A C 1
ATOM 767 O O . TRP A 1 97 ? -3.061 12.164 7.551 1 98.94 97 TRP A O 1
ATOM 777 N N . ILE A 1 98 ? -3.826 10.086 7.891 1 98.94 98 ILE A N 1
ATOM 778 C CA . ILE A 1 98 ? -2.598 9.562 8.477 1 98.94 98 ILE A CA 1
ATOM 779 C C . ILE A 1 98 ? -2.172 8.297 7.73 1 98.94 98 ILE A C 1
ATOM 781 O O . ILE A 1 98 ? -2.986 7.406 7.492 1 98.94 98 ILE A O 1
ATOM 785 N N . GLY A 1 99 ? -0.919 8.336 7.359 1 98.88 99 GLY A N 1
ATOM 786 C CA . GLY A 1 99 ? -0.39 7.191 6.633 1 98.88 99 GLY A CA 1
ATOM 787 C C . GLY A 1 99 ? 1.08 7.328 6.285 1 98.88 99 GLY A C 1
ATOM 788 O O . GLY A 1 99 ? 1.845 7.938 7.039 1 98.88 99 GLY A O 1
ATOM 789 N N . ARG A 1 100 ? 1.468 6.617 5.27 1 98.62 100 ARG A N 1
ATOM 790 C CA . ARG A 1 100 ? 2.883 6.641 4.914 1 98.62 100 ARG A CA 1
ATOM 791 C C . ARG A 1 100 ? 3.072 6.41 3.418 1 98.62 100 ARG A C 1
ATOM 793 O O . ARG A 1 100 ? 2.199 5.848 2.754 1 98.62 100 ARG A O 1
ATOM 800 N N . LEU A 1 101 ? 4.203 6.84 3.004 1 98.69 101 LEU A N 1
ATOM 801 C CA . LEU A 1 101 ? 4.668 6.551 1.652 1 98.69 101 LEU A CA 1
ATOM 802 C C . LEU A 1 101 ? 5.141 5.102 1.539 1 98.69 101 LEU A C 1
ATOM 804 O O . LEU A 1 101 ? 5.836 4.602 2.424 1 98.69 101 LEU A O 1
ATOM 808 N N . VAL A 1 102 ? 4.754 4.43 0.416 1 98.69 102 VAL A N 1
ATOM 809 C CA . VAL A 1 102 ? 5.262 3.088 0.156 1 98.69 102 VAL A CA 1
ATOM 810 C C . VAL A 1 102 ? 5.828 3.016 -1.26 1 98.69 102 VAL A C 1
ATOM 812 O O . VAL A 1 102 ? 5.414 3.77 -2.143 1 98.69 102 VAL A O 1
ATOM 815 N N . LYS A 1 103 ? 6.734 2.141 -1.381 1 98.5 103 LYS A N 1
ATOM 816 C CA . LYS A 1 103 ? 7.406 1.965 -2.664 1 98.5 103 LYS A CA 1
ATOM 817 C C . LYS A 1 103 ? 7.25 0.536 -3.176 1 98.5 103 LYS A C 1
ATOM 819 O O . LYS A 1 103 ? 7.164 -0.406 -2.385 1 98.5 103 LYS A O 1
ATOM 824 N N . GLU A 1 104 ? 7.23 0.418 -4.539 1 97.62 104 GLU A N 1
ATOM 825 C CA . GLU A 1 104 ? 7.195 -0.915 -5.137 1 97.62 104 GLU A CA 1
ATOM 826 C C . GLU A 1 104 ? 8.414 -1.737 -4.719 1 97.62 104 GLU A C 1
ATOM 828 O O . GLU A 1 104 ? 9.547 -1.29 -4.867 1 97.62 104 GLU A O 1
ATOM 833 N N . GLY A 1 105 ? 8.164 -2.9 -4.172 1 97 105 GLY A N 1
ATOM 834 C CA . GLY A 1 105 ? 9.234 -3.773 -3.719 1 97 105 GLY A CA 1
ATOM 835 C C . GLY A 1 105 ? 9.562 -4.883 -4.703 1 97 105 GLY A C 1
ATOM 836 O O . GLY A 1 105 ? 10.484 -5.664 -4.484 1 97 105 GLY A O 1
ATOM 837 N N . GLY A 1 106 ? 8.797 -5.016 -5.73 1 96.38 106 GLY A N 1
ATOM 838 C CA . GLY A 1 106 ? 8.984 -6.031 -6.758 1 96.38 106 GLY A CA 1
ATOM 839 C C . GLY A 1 106 ? 7.996 -5.906 -7.906 1 96.38 106 GLY A C 1
ATOM 840 O O . GLY A 1 106 ? 7.125 -5.035 -7.887 1 96.38 106 GLY A O 1
ATOM 841 N N . ASP A 1 107 ? 8.141 -6.809 -8.828 1 97.06 107 ASP A N 1
ATOM 842 C CA . ASP A 1 107 ? 7.254 -6.801 -9.984 1 97.06 107 ASP A CA 1
ATOM 843 C C . ASP A 1 107 ? 5.875 -7.352 -9.625 1 97.06 107 ASP A C 1
ATOM 845 O O . ASP A 1 107 ? 5.707 -7.977 -8.578 1 97.06 107 ASP A O 1
ATOM 849 N N . ILE A 1 108 ? 4.957 -7.102 -10.484 1 98.5 108 ILE A N 1
ATOM 850 C CA . ILE A 1 108 ? 3.643 -7.723 -10.367 1 98.5 108 ILE A CA 1
ATOM 851 C C . ILE A 1 108 ? 3.781 -9.242 -10.477 1 98.5 108 ILE A C 1
ATOM 853 O O . ILE A 1 108 ? 4.539 -9.742 -11.305 1 98.5 108 ILE A O 1
ATOM 857 N N . ALA A 1 109 ? 3.113 -9.961 -9.609 1 98.81 109 ALA A N 1
ATOM 858 C CA . ALA A 1 109 ? 3.25 -11.414 -9.508 1 98.81 109 ALA A CA 1
ATOM 859 C C . ALA A 1 109 ? 1.962 -12.047 -8.992 1 98.81 109 ALA A C 1
ATOM 861 O O . ALA A 1 109 ? 1.016 -11.344 -8.625 1 98.81 109 ALA A O 1
ATOM 862 N N . PHE A 1 110 ? 1.894 -13.328 -9.086 1 98.88 110 PHE A N 1
ATOM 863 C CA . PHE A 1 110 ? 0.797 -14.07 -8.477 1 98.88 110 PHE A CA 1
ATOM 864 C C . PHE A 1 110 ? 0.995 -14.188 -6.973 1 98.88 110 PHE A C 1
ATOM 866 O O . PHE A 1 110 ? 2.096 -14.492 -6.508 1 98.88 110 PHE A O 1
ATOM 873 N N . ILE A 1 111 ? -0.013 -13.953 -6.215 1 98.88 111 ILE A N 1
ATOM 874 C CA . ILE A 1 111 ? -0.05 -14.016 -4.758 1 98.88 111 ILE A CA 1
ATOM 875 C C . ILE A 1 111 ? -0.997 -15.133 -4.316 1 98.88 111 ILE A C 1
ATOM 877 O O . ILE A 1 111 ? -2.178 -15.125 -4.676 1 98.88 111 ILE A O 1
ATOM 881 N N . PRO A 1 112 ? -0.487 -16.047 -3.576 1 98.81 112 PRO A N 1
ATOM 882 C CA . PRO A 1 112 ? -1.44 -17.047 -3.08 1 98.81 112 PRO A CA 1
ATOM 883 C C . PRO A 1 112 ? -2.529 -16.438 -2.201 1 98.81 112 PRO A C 1
ATOM 885 O O . PRO A 1 112 ? -2.24 -15.578 -1.359 1 98.81 112 PRO A O 1
ATOM 888 N N . SER A 1 113 ? -3.795 -16.875 -2.432 1 98.69 113 SER A N 1
ATOM 889 C CA . SER A 1 113 ? -4.906 -16.438 -1.592 1 98.69 113 SER A CA 1
ATOM 890 C C . SER A 1 113 ? -4.801 -17.031 -0.19 1 98.69 113 SER A C 1
ATOM 892 O O . SER A 1 113 ? -4.074 -18 0.028 1 98.69 113 SER A O 1
ATOM 894 N N . PRO A 1 114 ? -5.543 -16.438 0.697 1 98 114 PRO A N 1
ATOM 895 C CA . PRO A 1 114 ? -5.586 -17.047 2.031 1 98 114 PRO A CA 1
ATOM 896 C C . PRO A 1 114 ? -6.027 -18.516 2.002 1 98 114 PRO A C 1
ATOM 898 O O . PRO A 1 114 ? -5.492 -19.328 2.75 1 98 114 PRO A O 1
ATOM 901 N N . GLN A 1 115 ? -6.938 -18.859 1.171 1 98 115 GLN A N 1
ATOM 902 C CA . GLN A 1 115 ? -7.398 -20.234 1.019 1 98 115 GLN A CA 1
ATOM 903 C C . GLN A 1 115 ? -6.258 -21.141 0.579 1 98 115 GLN A C 1
ATOM 905 O O . GLN A 1 115 ? -6.082 -22.234 1.131 1 98 115 GLN A O 1
ATOM 910 N N . ARG A 1 116 ? -5.508 -20.703 -0.351 1 98.12 116 ARG A N 1
ATOM 911 C CA . ARG A 1 116 ? -4.395 -21.516 -0.846 1 98.12 116 ARG A CA 1
ATOM 912 C C . ARG A 1 116 ? -3.309 -21.656 0.216 1 98.12 116 ARG A C 1
ATOM 914 O O . ARG A 1 116 ? -2.746 -22.75 0.388 1 98.12 116 ARG A O 1
ATOM 921 N N . LEU A 1 117 ? -2.939 -20.594 0.893 1 97.88 117 LEU A N 1
ATOM 922 C CA . LEU A 1 117 ? -1.938 -20.641 1.952 1 97.88 117 LEU A CA 1
ATOM 923 C C . LEU A 1 117 ? -2.334 -21.641 3.033 1 97.88 117 LEU A C 1
ATOM 925 O O . LEU A 1 117 ? -1.486 -22.375 3.545 1 97.88 117 LEU A O 1
ATOM 929 N N . GLU A 1 118 ? -3.613 -21.656 3.352 1 97.44 118 GLU A N 1
ATOM 930 C CA . GLU A 1 118 ? -4.113 -22.609 4.34 1 97.44 118 GLU A CA 1
ATOM 931 C C . GLU A 1 118 ? -3.977 -24.047 3.84 1 97.44 118 GLU A C 1
ATOM 933 O O . GLU A 1 118 ? -3.604 -24.938 4.602 1 97.44 118 GLU A O 1
ATOM 938 N N . ALA A 1 119 ? -4.266 -24.266 2.604 1 96.62 119 ALA A N 1
ATOM 939 C CA . ALA A 1 119 ? -4.137 -25.594 2.004 1 96.62 119 ALA A CA 1
ATOM 940 C C . ALA A 1 119 ? -2.684 -26.062 2.014 1 96.62 119 ALA A C 1
ATOM 942 O O . ALA A 1 119 ? -2.408 -27.234 2.256 1 96.62 119 ALA A O 1
ATOM 943 N N . ILE A 1 120 ? -1.807 -25.156 1.7 1 95.31 120 ILE A N 1
ATOM 944 C CA . ILE A 1 120 ? -0.383 -25.469 1.719 1 95.31 120 ILE A CA 1
ATOM 945 C C . ILE A 1 120 ? 0.035 -25.875 3.131 1 95.31 120 ILE A C 1
ATOM 947 O O . ILE A 1 120 ? 0.75 -26.875 3.312 1 95.31 120 ILE A O 1
ATOM 951 N N . ARG A 1 121 ? -0.365 -25.094 4.109 1 95.69 121 ARG A N 1
ATOM 952 C CA . ARG A 1 121 ? -0.03 -25.375 5.504 1 95.69 121 ARG A CA 1
ATOM 953 C C . ARG A 1 121 ? -0.545 -26.75 5.93 1 95.69 121 ARG A C 1
ATOM 955 O O . ARG A 1 121 ? 0.185 -27.516 6.543 1 95.69 121 ARG A O 1
ATOM 962 N N . LEU A 1 122 ? -1.791 -27.125 5.617 1 95.62 122 LEU A N 1
ATOM 963 C CA . LEU A 1 122 ? -2.414 -28.391 5.984 1 95.62 122 LEU A CA 1
ATOM 964 C C . LEU A 1 122 ? -1.689 -29.562 5.328 1 95.62 122 LEU A C 1
ATOM 966 O O . LEU A 1 122 ? -1.487 -30.594 5.957 1 95.62 122 LEU A O 1
ATOM 970 N N . LYS A 1 123 ? -1.337 -29.375 4.086 1 93.44 123 LYS A N 1
ATOM 971 C CA . LYS A 1 123 ? -0.602 -30.422 3.361 1 93.44 123 LYS A CA 1
ATOM 972 C C . LYS A 1 123 ? 0.766 -30.656 3.992 1 93.44 123 LYS A C 1
ATOM 974 O O . LYS A 1 123 ? 1.208 -31.812 4.102 1 93.44 123 LYS A O 1
ATOM 979 N N . GLN A 1 124 ? 1.481 -29.594 4.34 1 90.75 124 GLN A N 1
ATOM 980 C CA . GLN A 1 124 ? 2.789 -29.703 4.977 1 90.75 124 GLN A CA 1
ATOM 981 C C . GLN A 1 124 ? 2.688 -30.406 6.328 1 90.75 124 GLN A C 1
ATOM 983 O O . GLN A 1 124 ? 3.545 -31.219 6.676 1 90.75 124 GLN A O 1
ATOM 988 N N . GLU A 1 125 ? 1.634 -30.109 7.098 1 91.31 125 GLU A N 1
ATOM 989 C CA . GLU A 1 125 ? 1.415 -30.734 8.398 1 91.31 125 GLU A CA 1
ATOM 990 C C . GLU A 1 125 ? 1.121 -32.219 8.25 1 91.31 125 GLU A C 1
ATOM 992 O O . GLU A 1 125 ? 1.604 -33.031 9.047 1 91.31 125 GLU A O 1
ATOM 997 N N . GLN A 1 126 ? 0.345 -32.656 7.262 1 91.88 126 GLN A N 1
ATOM 998 C CA . GLN A 1 126 ? -0.003 -34.062 7.012 1 91.88 126 GLN A CA 1
ATOM 999 C C . GLN A 1 126 ? 1.222 -34.875 6.586 1 91.88 126 GLN A C 1
ATOM 1001 O O . GLN A 1 126 ? 1.409 -36 7.027 1 91.88 126 GLN A O 1
ATOM 1006 N N . LYS A 1 127 ? 1.907 -34.281 5.691 1 88.5 127 LYS A N 1
ATOM 1007 C CA . LYS A 1 127 ? 3.131 -34.969 5.262 1 88.5 127 LYS A CA 1
ATOM 1008 C C . LYS A 1 127 ? 4.078 -35.188 6.438 1 88.5 127 LYS A C 1
ATOM 1010 O O . LYS A 1 127 ? 4.734 -36.219 6.535 1 88.5 127 LYS A O 1
ATOM 1015 N N . ALA A 1 128 ? 4.094 -34.188 7.25 1 85.25 128 ALA A N 1
ATOM 1016 C CA . ALA A 1 128 ? 4.938 -34.312 8.438 1 85.25 128 ALA A CA 1
ATOM 1017 C C . ALA A 1 128 ? 4.41 -35.406 9.375 1 85.25 128 ALA A C 1
ATOM 1019 O O . ALA A 1 128 ? 5.191 -36.125 9.992 1 85.25 128 ALA A O 1
ATOM 1020 N N . ARG A 1 129 ? 3.141 -35.656 9.391 1 86.81 129 ARG A N 1
ATOM 1021 C CA . ARG A 1 129 ? 2.518 -36.656 10.242 1 86.81 129 ARG A CA 1
ATOM 1022 C C . ARG A 1 129 ? 2.684 -38.062 9.656 1 86.81 129 ARG A C 1
ATOM 1024 O O . ARG A 1 129 ? 2.855 -39.031 10.391 1 86.81 129 ARG A O 1
ATOM 1031 N N . GLN A 1 130 ? 2.559 -38.031 8.336 1 83.31 130 GLN A N 1
ATOM 1032 C CA . GLN A 1 130 ? 2.678 -39.312 7.656 1 83.31 130 GLN A CA 1
ATOM 1033 C C . GLN A 1 130 ? 4.125 -39.812 7.652 1 83.31 130 GLN A C 1
ATOM 1035 O O . GLN A 1 130 ? 4.379 -41.031 7.641 1 83.31 130 GLN A O 1
ATOM 1040 N N . SER A 1 131 ? 4.922 -38.844 7.301 1 69.5 131 SER A N 1
ATOM 1041 C CA . SER A 1 131 ? 6.324 -39.219 7.363 1 69.5 131 SER A CA 1
ATOM 1042 C C . SER A 1 131 ? 6.707 -39.719 8.758 1 69.5 131 SER A C 1
ATOM 1044 O O . SER A 1 131 ? 7.844 -39.5 9.203 1 69.5 131 SER A O 1
ATOM 1046 N N . GLY A 1 132 ? 5.914 -40.5 9.219 1 55.31 132 GLY A N 1
ATOM 1047 C CA . GLY A 1 132 ? 5.957 -41.406 10.367 1 55.31 132 GLY A CA 1
ATOM 1048 C C . GLY A 1 132 ? 6.863 -40.906 11.469 1 55.31 132 GLY A C 1
ATOM 1049 O O . GLY A 1 132 ? 7.145 -41.625 12.43 1 55.31 132 GLY A O 1
ATOM 1050 N N . ASN A 1 133 ? 7.949 -40.094 11.281 1 48.09 133 ASN A N 1
ATOM 1051 C CA . ASN A 1 133 ? 8.773 -40.25 12.477 1 48.09 133 ASN A CA 1
ATOM 1052 C C . ASN A 1 133 ? 8 -39.906 13.742 1 48.09 133 ASN A C 1
ATOM 1054 O O . ASN A 1 133 ? 7.66 -38.75 13.969 1 48.09 133 ASN A O 1
ATOM 1058 N N . PRO A 1 134 ? 7.078 -40.781 14.102 1 47.28 134 PRO A N 1
ATOM 1059 C CA . PRO A 1 134 ? 6.391 -40.656 15.391 1 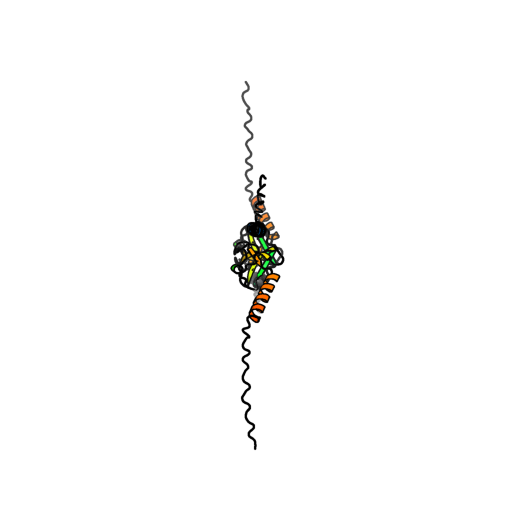47.28 134 PRO A CA 1
ATOM 1060 C C . PRO A 1 134 ? 7.23 -39.938 16.438 1 47.28 134 PRO A C 1
ATOM 1062 O O . PRO A 1 134 ? 8.438 -40.156 16.547 1 47.28 134 PRO A O 1
ATOM 1065 N N . ALA A 1 135 ? 7.188 -38.688 16.594 1 43.31 135 ALA A N 1
ATOM 1066 C CA . ALA A 1 135 ? 7.832 -38.25 17.844 1 43.31 135 ALA A CA 1
ATOM 1067 C C . ALA A 1 135 ? 7.793 -39.375 18.891 1 43.31 135 ALA A C 1
ATOM 1069 O O . ALA A 1 135 ? 6.742 -39.969 19.125 1 43.31 135 ALA A O 1
ATOM 1070 N N . THR A 1 136 ? 8.789 -40.219 18.938 1 42.22 136 THR A N 1
ATOM 1071 C CA . THR A 1 136 ? 9.094 -41.156 20.031 1 42.22 136 THR A CA 1
ATOM 1072 C C . THR A 1 136 ? 8.539 -40.625 21.344 1 42.22 136 THR A C 1
ATOM 1074 O O . THR A 1 136 ? 8.961 -39.562 21.828 1 42.22 136 THR A O 1
ATOM 1077 N N . SER A 1 137 ? 7.238 -40.594 21.516 1 40.22 137 SER A N 1
ATOM 1078 C CA . SER A 1 137 ? 6.695 -40.656 22.859 1 40.22 137 SER A CA 1
ATOM 1079 C C . SER A 1 137 ? 7.637 -41.406 23.812 1 40.22 137 SER A C 1
ATOM 1081 O O . SER A 1 137 ? 7.879 -42.594 23.625 1 40.22 137 SER A O 1
ATOM 1083 N N . SER A 1 138 ? 8.719 -40.781 24.172 1 41.22 138 SER A N 1
ATOM 1084 C CA . SER A 1 138 ? 9.539 -41.281 25.281 1 41.22 138 SER A CA 1
ATOM 1085 C C . SER A 1 138 ? 8.688 -41.938 26.359 1 41.22 138 SER A C 1
ATOM 1087 O O . SER A 1 138 ? 7.863 -41.281 27 1 41.22 138 SER A O 1
ATOM 1089 N N . ARG A 1 139 ? 8.188 -43.125 26.109 1 39.75 139 ARG A N 1
ATOM 1090 C CA . ARG A 1 139 ? 7.703 -44.062 27.094 1 39.75 139 ARG A CA 1
ATOM 1091 C C . ARG A 1 139 ? 8.516 -43.969 28.391 1 39.75 139 ARG A C 1
ATOM 1093 O O . ARG A 1 139 ? 9.703 -44.312 28.406 1 39.75 139 ARG A O 1
ATOM 1100 N N . ARG A 1 140 ? 8.344 -42.938 29.156 1 39.38 140 ARG A N 1
ATOM 1101 C CA . ARG A 1 140 ? 8.914 -42.875 30.5 1 39.38 140 ARG A CA 1
ATOM 1102 C C . ARG A 1 140 ? 8.766 -44.25 31.203 1 39.38 140 ARG A C 1
ATOM 1104 O O . ARG A 1 140 ? 7.676 -44.812 31.234 1 39.38 140 ARG A O 1
ATOM 1111 N N . SER A 1 141 ? 9.914 -45.031 31.234 1 45.53 141 SER A N 1
ATOM 1112 C CA . SER A 1 141 ? 10.125 -46.281 31.953 1 45.53 141 SER A CA 1
ATOM 1113 C C . SER A 1 141 ? 9.453 -46.25 33.312 1 45.53 141 SER A C 1
ATOM 1115 O O . SER A 1 141 ? 9.438 -45.219 34 1 45.53 141 SER A O 1
ATOM 1117 N N . PRO A 1 142 ? 8.398 -46.969 33.5 1 48.38 142 PRO A N 1
ATOM 1118 C CA . PRO A 1 142 ? 7.809 -47.031 34.812 1 48.38 142 PRO A CA 1
ATOM 1119 C C . PRO A 1 142 ? 8.852 -47.188 35.938 1 48.38 142 PRO A C 1
ATOM 1121 O O . PRO A 1 142 ? 9.953 -47.688 35.688 1 48.38 142 PRO A O 1
ATOM 1124 N N . PRO A 1 143 ? 8.852 -46.281 36.906 1 47.62 143 PRO A N 1
ATOM 1125 C CA . PRO A 1 143 ? 9.852 -46.406 37.969 1 47.62 143 PRO A CA 1
ATOM 1126 C C . PRO A 1 143 ? 10.008 -47.844 38.438 1 47.62 143 PRO A C 1
ATOM 1128 O O . PRO A 1 143 ? 9.094 -48.656 38.281 1 47.62 143 PRO A O 1
ATOM 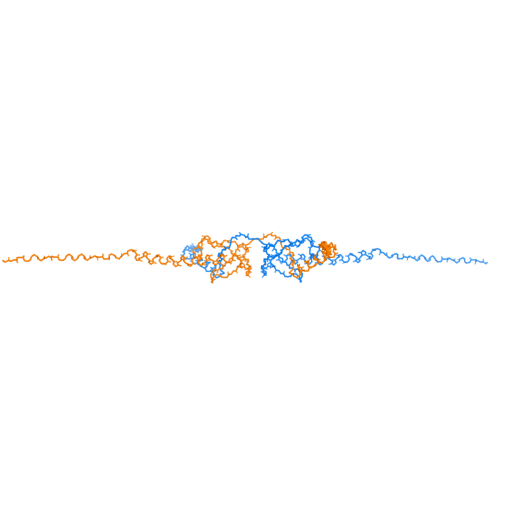1131 N N . PRO A 1 144 ? 11.18 -48.312 38.625 1 45.41 144 PRO A N 1
ATOM 1132 C CA . PRO A 1 144 ? 11.508 -49.688 39.062 1 45.41 144 PRO A CA 1
ATOM 1133 C C . PRO A 1 144 ? 10.711 -50.125 40.281 1 45.41 144 PRO A C 1
ATOM 1135 O O . PRO A 1 144 ? 10.359 -49.281 41.125 1 45.41 144 PRO A O 1
ATOM 1138 N N . SER A 1 145 ? 9.766 -50.969 40.188 1 44.78 145 SER A N 1
ATOM 1139 C CA . SER A 1 145 ? 9.055 -51.625 41.312 1 44.78 145 SER A CA 1
ATOM 1140 C C . SER A 1 145 ? 10.031 -52.156 42.344 1 44.78 145 SER A C 1
ATOM 1142 O O . SER A 1 145 ? 11.047 -52.75 42 1 44.78 145 SER A O 1
ATOM 1144 N N . LEU A 1 146 ? 10.273 -51.375 43.406 1 42.19 146 LEU A N 1
ATOM 1145 C CA . LEU A 1 146 ? 10.992 -51.844 44.594 1 42.19 146 LEU A CA 1
ATOM 1146 C C . LEU A 1 146 ? 10.5 -53.25 44.969 1 42.19 146 LEU A C 1
ATOM 1148 O O . LEU A 1 146 ? 9.375 -53.406 45.438 1 42.19 146 LEU A O 1
ATOM 1152 N N . ASP A 1 147 ? 10.758 -54.281 44.25 1 35.81 147 ASP A N 1
ATOM 1153 C CA . ASP A 1 147 ? 10.461 -55.656 44.562 1 35.81 147 ASP A CA 1
ATOM 1154 C C . ASP A 1 147 ? 10.875 -55.969 46 1 35.81 147 ASP A C 1
ATOM 1156 O O . ASP A 1 147 ? 10.109 -56.594 46.75 1 35.81 147 ASP A O 1
ATOM 1160 N N . ARG A 1 148 ? 12.25 -56.094 46.25 1 34 148 ARG A N 1
ATOM 1161 C CA . ARG A 1 148 ? 12.805 -57.375 46.656 1 34 148 ARG A CA 1
ATOM 1162 C C . ARG A 1 148 ? 12.422 -57.719 48.094 1 34 148 ARG A C 1
ATOM 1164 O O . ARG A 1 148 ? 12.039 -58.844 48.375 1 34 148 ARG A O 1
ATOM 1171 N N . ALA A 1 149 ? 13.297 -57.219 49.062 1 35.88 149 ALA A N 1
ATOM 1172 C CA . ALA A 1 149 ? 13.805 -58.188 50.031 1 35.88 149 ALA A CA 1
ATOM 1173 C C . ALA A 1 149 ? 12.742 -58.5 51.094 1 35.88 149 ALA A C 1
ATOM 1175 O O . ALA A 1 149 ? 12.055 -57.625 51.594 1 35.88 149 ALA A O 1
ATOM 1176 N N . HIS A 1 150 ? 12.336 -59.719 50.969 1 38.09 150 HIS A N 1
ATOM 1177 C CA . HIS A 1 150 ? 11.602 -60.5 51.938 1 38.09 150 HIS A CA 1
ATOM 1178 C C . H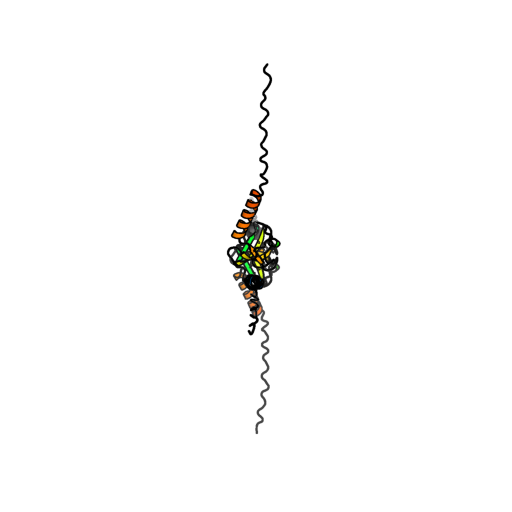IS A 1 150 ? 12.266 -60.438 53.312 1 38.09 150 HIS A C 1
ATOM 1180 O O . HIS A 1 150 ? 11.711 -60.938 54.281 1 38.09 150 HIS A O 1
ATOM 1186 N N . PRO A 1 151 ? 12.906 -59.406 53.812 1 34.97 151 PRO A N 1
ATOM 1187 C CA . PRO A 1 151 ? 13.07 -60 55.156 1 34.97 151 PRO A CA 1
ATOM 1188 C C . PRO A 1 151 ? 11.742 -60.219 55.875 1 34.97 151 PRO A C 1
ATOM 1190 O O . PRO A 1 151 ? 10.758 -59.531 55.562 1 34.97 151 PRO A O 1
ATOM 1193 N N . LEU B 1 1 ? 0.126 -79.688 -69.938 1 32.72 1 LEU B N 1
ATOM 1194 C CA . LEU B 1 1 ? -0.416 -79.5 -68.625 1 32.72 1 LEU B CA 1
ATOM 1195 C C . LEU B 1 1 ? 0.263 -78.312 -67.938 1 32.72 1 LEU B C 1
ATOM 1197 O O . LEU B 1 1 ? 1.462 -78.375 -67.688 1 32.72 1 LEU B O 1
ATOM 1201 N N . LYS B 1 2 ? -0.235 -77 -68.25 1 40.44 2 LYS B N 1
ATOM 1202 C CA . LYS B 1 2 ? 0.262 -75.688 -68 1 40.44 2 LYS B CA 1
ATOM 1203 C C . LYS B 1 2 ? 0.183 -75.312 -66.5 1 40.44 2 LYS B C 1
ATOM 1205 O O . LYS B 1 2 ? -0.882 -75.438 -65.938 1 40.44 2 LYS B O 1
ATOM 1210 N N . SER B 1 3 ? 1.259 -75.688 -65.75 1 36.47 3 SER B N 1
ATOM 1211 C CA . SER B 1 3 ? 1.459 -75.5 -64.312 1 36.47 3 SER B CA 1
ATOM 1212 C C . SER B 1 3 ? 1.314 -74 -63.938 1 36.47 3 SER B C 1
ATOM 1214 O O . SER B 1 3 ? 1.979 -73.188 -64.562 1 36.47 3 SER B O 1
ATOM 1216 N N . HIS B 1 4 ? 0.062 -73.562 -63.75 1 37.88 4 HIS B N 1
ATOM 1217 C CA . HIS B 1 4 ? -0.291 -72.188 -63.312 1 37.88 4 HIS B CA 1
ATOM 1218 C C . HIS B 1 4 ? 0.39 -71.875 -61.969 1 37.88 4 HIS B C 1
ATOM 1220 O O . HIS B 1 4 ? 0.302 -72.625 -61 1 37.88 4 HIS B O 1
ATOM 1226 N N . THR B 1 5 ? 1.637 -71.312 -62 1 38.56 5 THR B N 1
ATOM 1227 C CA . THR B 1 5 ? 2.422 -70.812 -60.875 1 38.56 5 THR B CA 1
ATOM 1228 C C . THR B 1 5 ? 1.621 -69.75 -60.062 1 38.56 5 THR B C 1
ATOM 1230 O O . THR B 1 5 ? 1.057 -68.812 -60.625 1 38.56 5 THR B O 1
ATOM 1233 N N . CYS B 1 6 ? 0.848 -70.188 -59.031 1 37.91 6 CYS B N 1
ATOM 1234 C CA . CYS B 1 6 ? 0.085 -69.438 -58.031 1 37.91 6 CYS B CA 1
ATOM 1235 C C . CYS B 1 6 ? 0.941 -68.312 -57.406 1 37.91 6 CYS B C 1
ATOM 1237 O O . CYS B 1 6 ? 1.984 -68.625 -56.812 1 37.91 6 CYS B O 1
ATOM 1239 N N . SER B 1 7 ? 0.993 -67.125 -58.031 1 39.22 7 SER B N 1
ATOM 1240 C CA . SER B 1 7 ? 1.631 -65.938 -57.438 1 39.22 7 SER B CA 1
ATOM 1241 C C . SER B 1 7 ? 1.133 -65.688 -56.031 1 39.22 7 SER B C 1
ATOM 1243 O O . SER B 1 7 ? -0.074 -65.688 -55.781 1 39.22 7 SER B O 1
ATOM 1245 N N . LYS B 1 8 ? 1.767 -66.188 -55.031 1 41.16 8 LYS B N 1
ATOM 1246 C CA . LYS B 1 8 ? 1.537 -65.875 -53.594 1 41.16 8 LYS B CA 1
ATOM 1247 C C . LYS B 1 8 ? 1.468 -64.375 -53.375 1 41.16 8 LYS B C 1
ATOM 1249 O O . LYS B 1 8 ? 2.367 -63.625 -53.781 1 41.16 8 LYS B O 1
ATOM 1254 N N . GLY B 1 9 ? 0.25 -63.781 -53.312 1 38.84 9 GLY B N 1
ATOM 1255 C CA . GLY B 1 9 ? -0.022 -62.406 -52.906 1 38.84 9 GLY B CA 1
ATOM 1256 C C . GLY B 1 9 ? 0.629 -62.062 -51.594 1 38.84 9 GLY B C 1
ATOM 1257 O O . GLY B 1 9 ? 0.67 -62.875 -50.656 1 38.84 9 GLY B O 1
ATOM 1258 N N . SER B 1 10 ? 1.805 -61.344 -51.625 1 40.38 10 SER B N 1
ATOM 1259 C CA . SER B 1 10 ? 2.531 -60.75 -50.5 1 40.38 10 SER B CA 1
ATOM 1260 C C . SER B 1 10 ? 1.598 -59.938 -4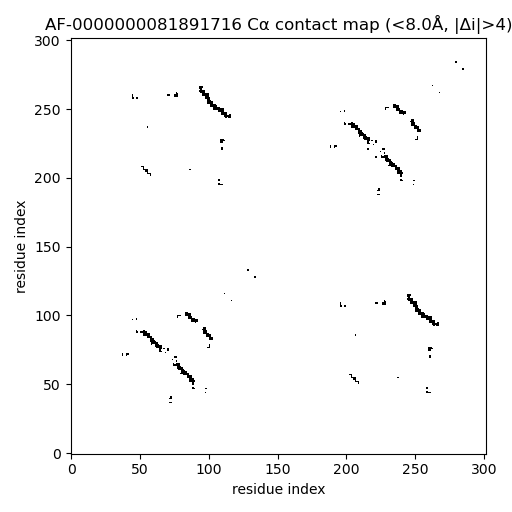9.594 1 40.38 10 SER B C 1
ATOM 1262 O O . SER B 1 10 ? 0.943 -59 -50.062 1 40.38 10 SER B O 1
ATOM 1264 N N . ALA B 1 11 ? 0.78 -60.594 -48.781 1 41.75 11 ALA B N 1
ATOM 1265 C CA . ALA B 1 11 ? 0.021 -59.875 -47.75 1 41.75 11 ALA B CA 1
ATOM 1266 C C . ALA B 1 11 ? 0.93 -58.969 -46.938 1 41.75 11 ALA B C 1
ATOM 1268 O O . ALA B 1 11 ? 1.628 -59.438 -46.031 1 41.75 11 ALA B O 1
ATOM 1269 N N . ASP B 1 12 ? 1.828 -58.156 -47.5 1 43.47 12 ASP B N 1
ATOM 1270 C CA . ASP B 1 12 ? 2.551 -57.219 -46.625 1 43.47 12 ASP B CA 1
ATOM 1271 C C . ASP B 1 12 ? 1.589 -56.438 -45.75 1 43.47 12 ASP B C 1
ATOM 1273 O O . ASP B 1 12 ? 0.816 -55.625 -46.219 1 43.47 12 ASP B O 1
ATOM 1277 N N . SER B 1 13 ? 0.866 -57.125 -44.875 1 44.38 13 SER B N 1
ATOM 1278 C CA . SER B 1 13 ? 0.121 -56.375 -43.844 1 44.38 13 SER B CA 1
ATOM 1279 C C . SER B 1 13 ? 1.003 -55.344 -43.188 1 44.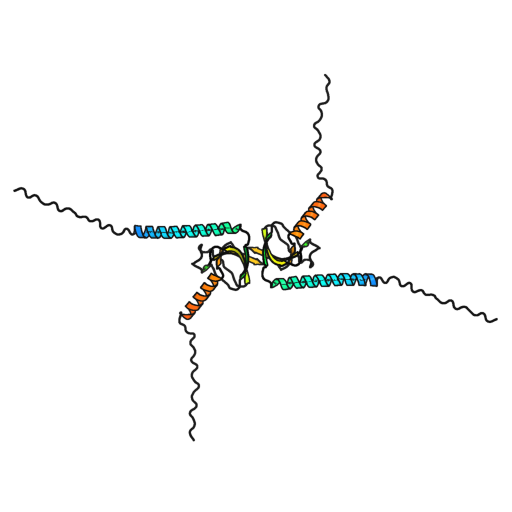38 13 SER B C 1
ATOM 1281 O O . SER B 1 13 ? 2.064 -55.656 -42.656 1 44.38 13 SER B O 1
ATOM 1283 N N . TYR B 1 14 ? 1.108 -54.188 -43.75 1 40.72 14 TYR B N 1
ATOM 1284 C CA . TYR B 1 14 ? 1.703 -53.031 -43.062 1 40.72 14 TYR B CA 1
ATOM 1285 C C . TYR B 1 14 ? 1.217 -52.969 -41.594 1 40.72 14 TYR B C 1
ATOM 1287 O O . TYR B 1 14 ? 0.021 -52.781 -41.344 1 40.72 14 TYR B O 1
ATOM 1295 N N . THR B 1 15 ? 1.575 -53.812 -40.688 1 45.72 15 THR B N 1
ATOM 1296 C CA . THR B 1 15 ? 1.418 -53.531 -39.25 1 45.72 15 THR B CA 1
ATOM 1297 C C . THR B 1 15 ? 1.584 -52.031 -39 1 45.72 15 THR B C 1
ATOM 1299 O O . THR B 1 15 ? 2.672 -51.469 -39.188 1 45.72 15 THR B O 1
ATOM 1302 N N . SER B 1 16 ? 0.578 -51.219 -39.312 1 46.44 16 SER B N 1
ATOM 1303 C CA . SER B 1 16 ? 0.506 -49.875 -38.812 1 46.44 16 SER B CA 1
ATOM 1304 C C . SER B 1 16 ? 0.951 -49.812 -37.344 1 46.44 16 SER B C 1
ATOM 1306 O O . SER B 1 16 ? 0.301 -50.375 -36.469 1 46.44 16 SER B O 1
ATOM 1308 N N . ARG B 1 17 ? 2.209 -50 -37 1 47.16 17 ARG B N 1
ATOM 1309 C CA . ARG B 1 17 ? 2.723 -49.656 -35.688 1 47.16 17 ARG B CA 1
ATOM 1310 C C . ARG B 1 17 ? 1.998 -48.438 -35.125 1 47.16 17 ARG B C 1
ATOM 1312 O O . ARG B 1 17 ? 1.704 -47.5 -35.844 1 47.16 17 ARG B O 1
ATOM 1319 N N . PRO B 1 18 ? 1.227 -48.562 -34.094 1 50.62 18 PRO B N 1
ATOM 1320 C CA . PRO B 1 18 ? 0.68 -47.375 -33.469 1 50.62 18 PRO B CA 1
ATOM 1321 C C . PRO B 1 18 ? 1.635 -46.188 -33.531 1 50.62 18 PRO B C 1
ATOM 1323 O O . PRO B 1 18 ? 2.814 -46.312 -33.188 1 50.62 18 PRO B O 1
ATOM 1326 N N . SER B 1 19 ? 1.687 -45.406 -34.531 1 50.94 19 SER B N 1
ATOM 1327 C CA . SER B 1 19 ? 2.488 -44.188 -34.719 1 50.94 19 SER B CA 1
ATOM 1328 C C . SER B 1 19 ? 2.646 -43.406 -33.438 1 50.94 19 SER B C 1
ATOM 1330 O O . SER B 1 19 ? 1.656 -43.094 -32.781 1 50.94 19 SER B O 1
ATOM 1332 N N . LEU B 1 20 ? 3.699 -43.562 -32.594 1 53.5 20 LEU B N 1
ATOM 1333 C CA . LEU B 1 20 ? 4.215 -42.656 -31.578 1 53.5 20 LEU B CA 1
ATOM 1334 C C . LEU B 1 20 ? 3.777 -41.219 -31.828 1 53.5 20 LEU B C 1
ATOM 1336 O O . LEU B 1 20 ? 3.902 -40.375 -30.953 1 53.5 20 LEU B O 1
ATOM 1340 N N . ASP B 1 21 ? 3.395 -41.031 -33 1 60.97 21 ASP B N 1
ATOM 1341 C CA . ASP B 1 21 ? 3.031 -39.656 -33.406 1 60.97 21 ASP B CA 1
ATOM 1342 C C . ASP B 1 21 ? 1.736 -39.219 -32.75 1 60.97 21 ASP B C 1
ATOM 1344 O O . ASP B 1 21 ? 1.559 -38.031 -32.469 1 60.97 21 ASP B O 1
ATOM 1348 N N . SER B 1 22 ? 0.825 -40.188 -32.562 1 61.09 22 SER B N 1
ATOM 1349 C CA . SER B 1 22 ? -0.446 -39.812 -31.953 1 61.09 22 SER B CA 1
ATOM 1350 C C . SER B 1 22 ? -0.25 -39.312 -30.516 1 61.09 22 SER B C 1
ATOM 1352 O O . SER B 1 22 ? -0.849 -38.312 -30.109 1 61.09 22 SER B O 1
ATOM 1354 N N . ASP B 1 23 ? 0.579 -40.125 -29.781 1 61.12 23 ASP B N 1
ATOM 1355 C CA . ASP B 1 23 ? 0.842 -39.719 -28.406 1 61.12 23 ASP B CA 1
ATOM 1356 C C . ASP B 1 23 ? 1.507 -38.344 -28.359 1 61.12 23 ASP B C 1
ATOM 1358 O O . ASP B 1 23 ? 1.191 -37.531 -27.484 1 61.12 23 ASP B O 1
ATOM 1362 N N . VAL B 1 24 ? 2.373 -38.156 -29.344 1 64.31 24 VAL B N 1
ATOM 1363 C CA . VAL B 1 24 ? 3.049 -36.875 -29.453 1 64.31 24 VAL B CA 1
ATOM 1364 C C . VAL B 1 24 ? 2.037 -35.781 -29.797 1 64.31 24 VAL B C 1
ATOM 1366 O O . VAL B 1 24 ? 2.076 -34.688 -29.234 1 64.31 24 VAL B O 1
ATOM 1369 N N . SER B 1 25 ? 1.011 -36.188 -30.578 1 69.69 25 SER B N 1
ATOM 1370 C CA . SER B 1 25 ? 0.01 -35.219 -30.984 1 69.69 25 SER B CA 1
ATOM 1371 C C . SER B 1 25 ? -0.876 -34.812 -29.797 1 69.69 25 SER B C 1
ATOM 1373 O O . SER B 1 25 ? -1.185 -33.625 -29.625 1 69.69 25 SER B O 1
ATOM 1375 N N . LEU B 1 26 ? -1.325 -35.844 -29.047 1 67.25 26 LEU B N 1
ATOM 1376 C CA . LEU B 1 26 ? -2.135 -35.562 -27.859 1 67.25 26 LEU B CA 1
ATOM 1377 C C . LEU B 1 26 ? -1.327 -34.781 -26.828 1 67.25 26 LEU B C 1
ATOM 1379 O O . LEU B 1 26 ? -1.853 -33.875 -26.172 1 67.25 26 LEU B O 1
ATOM 1383 N N . GLU B 1 27 ? -0.042 -35.25 -26.781 1 72.06 27 GLU B N 1
ATOM 1384 C CA . GLU B 1 27 ? 0.836 -34.531 -25.844 1 72.06 27 GLU B CA 1
ATOM 1385 C C . GLU B 1 27 ? 1.071 -33.094 -26.297 1 72.06 27 GLU B C 1
ATOM 1387 O O . GLU B 1 27 ? 1.071 -32.188 -25.469 1 72.06 27 GLU B O 1
ATOM 1392 N N . GLU B 1 28 ? 1.255 -32.938 -27.578 1 71.56 28 GLU B N 1
ATOM 1393 C CA . GLU B 1 28 ? 1.449 -31.609 -28.125 1 71.56 28 GLU B CA 1
ATOM 1394 C C . GLU B 1 28 ? 0.203 -30.75 -27.938 1 71.56 28 GLU B C 1
ATOM 1396 O O . GLU B 1 28 ? 0.304 -29.547 -27.672 1 71.56 28 GLU B O 1
ATOM 1401 N N . GLU B 1 29 ? -0.94 -31.328 -28.047 1 72.94 29 GLU B N 1
ATOM 1402 C CA . GLU B 1 29 ? -2.191 -30.609 -27.828 1 72.94 29 GLU B CA 1
ATOM 1403 C C . GLU B 1 29 ? -2.34 -30.172 -26.375 1 72.94 29 GLU B C 1
ATOM 1405 O O . GLU B 1 29 ? -2.781 -29.062 -26.109 1 72.94 29 GLU B O 1
ATOM 1410 N N . ARG B 1 30 ? -2.021 -31.156 -25.375 1 73.56 30 ARG B N 1
ATOM 1411 C CA . ARG B 1 30 ? -2.082 -30.797 -23.969 1 73.56 30 ARG B CA 1
ATOM 1412 C C . ARG B 1 30 ? -1.091 -29.688 -23.641 1 73.56 30 ARG B C 1
ATOM 1414 O O . ARG B 1 30 ? -1.417 -28.75 -22.906 1 73.56 30 ARG B O 1
ATOM 1421 N N . GLU B 1 31 ? 0.041 -29.844 -24.281 1 78.69 31 GLU B N 1
ATOM 1422 C CA . GLU B 1 31 ? 1.048 -28.812 -24.078 1 78.69 31 GLU B CA 1
ATOM 1423 C C . GLU B 1 31 ? 0.596 -27.469 -24.672 1 78.69 31 GLU B C 1
ATOM 1425 O O . GLU B 1 31 ? 0.83 -26.422 -24.094 1 78.69 31 GLU B O 1
ATOM 1430 N N . GLY B 1 32 ? -0.062 -27.641 -25.766 1 80.81 32 GLY B N 1
ATOM 1431 C CA . GLY B 1 32 ? -0.592 -26.438 -26.391 1 80.81 32 GLY B CA 1
ATOM 1432 C C . GLY B 1 32 ? -1.651 -25.75 -25.562 1 80.81 32 GLY B C 1
ATOM 1433 O O . GLY B 1 32 ? -1.648 -24.516 -25.438 1 80.81 32 GLY B O 1
ATOM 1434 N N . VAL B 1 33 ? -2.527 -26.5 -24.984 1 82.62 33 VAL B N 1
ATOM 1435 C CA . VAL B 1 33 ? -3.574 -25.953 -24.125 1 82.62 33 VAL B CA 1
ATOM 1436 C C . VAL B 1 33 ? -2.949 -25.297 -22.906 1 82.62 33 VAL B C 1
ATOM 1438 O O . VAL B 1 33 ? -3.328 -24.188 -22.516 1 82.62 33 VAL B O 1
ATOM 1441 N N . LYS B 1 34 ? -1.956 -26.031 -22.375 1 86.5 34 LYS B N 1
ATOM 1442 C CA . LYS B 1 34 ? -1.269 -25.469 -21.219 1 86.5 34 LYS B CA 1
ATOM 1443 C C . LYS B 1 34 ? -0.585 -24.156 -21.562 1 86.5 34 LYS B C 1
ATOM 1445 O O . LYS B 1 34 ? -0.644 -23.203 -20.781 1 86.5 34 LYS B O 1
ATOM 1450 N N . ARG B 1 35 ? -0.059 -24.141 -22.734 1 88.81 35 ARG B N 1
ATOM 1451 C CA . ARG B 1 35 ? 0.631 -22.938 -23.156 1 88.81 35 ARG B CA 1
ATOM 1452 C C . ARG B 1 35 ? -0.353 -21.781 -23.359 1 88.81 35 ARG B C 1
ATOM 1454 O O . ARG B 1 35 ? -0.053 -20.641 -23.031 1 88.81 35 ARG B O 1
ATOM 1461 N N . GLU B 1 36 ? -1.446 -22.156 -23.859 1 89.75 36 GLU B N 1
ATOM 1462 C CA . GLU B 1 36 ? -2.457 -21.125 -24.094 1 89.75 36 GLU B CA 1
ATOM 1463 C C . GLU B 1 36 ? -2.959 -20.547 -22.781 1 89.75 36 GLU B C 1
ATOM 1465 O O . GLU B 1 36 ? -3.148 -19.328 -22.656 1 89.75 36 GLU B O 1
ATOM 1470 N N . VAL B 1 37 ? -3.107 -21.406 -21.781 1 92.38 37 VAL B N 1
ATOM 1471 C CA . VAL B 1 37 ? -3.572 -20.969 -20.469 1 92.38 37 VAL B CA 1
ATOM 1472 C C . VAL B 1 37 ? -2.508 -20.094 -19.797 1 92.38 37 VAL B C 1
ATOM 1474 O O . VAL B 1 37 ? -2.82 -19.062 -19.219 1 92.38 37 VAL B O 1
ATOM 1477 N N . GLU B 1 38 ? -1.345 -20.5 -19.938 1 93.69 38 GLU B N 1
ATOM 1478 C CA . GLU B 1 38 ? -0.236 -19.734 -19.391 1 93.69 38 GLU B CA 1
ATOM 1479 C C . GLU B 1 38 ? -0.125 -18.359 -20.062 1 93.69 38 GLU B C 1
ATOM 1481 O O . GLU B 1 38 ? 0.16 -17.359 -19.406 1 93.69 38 GLU B O 1
ATOM 1486 N N . ASN B 1 39 ? -0.36 -18.375 -21.391 1 95.69 39 ASN B N 1
ATOM 1487 C CA . ASN B 1 39 ? -0.315 -17.125 -22.141 1 95.69 39 ASN B CA 1
ATOM 1488 C C . ASN B 1 39 ? -1.396 -16.156 -21.656 1 95.69 39 ASN B C 1
ATOM 1490 O O . ASN B 1 39 ? -1.15 -14.953 -21.547 1 95.69 39 ASN B O 1
ATOM 1494 N N . GLN B 1 40 ? -2.508 -16.719 -21.422 1 96.56 40 GLN B N 1
ATOM 1495 C CA . GLN B 1 40 ? -3.592 -15.891 -20.906 1 96.56 40 GLN B CA 1
ATOM 1496 C C . GLN B 1 40 ? -3.268 -15.352 -19.531 1 96.56 40 GLN B C 1
ATOM 1498 O O . GLN B 1 40 ? -3.525 -14.188 -19.234 1 96.56 40 GLN B O 1
ATOM 1503 N N . ALA B 1 41 ? -2.738 -16.188 -18.703 1 98.25 41 ALA B N 1
ATOM 1504 C CA . ALA B 1 41 ? -2.33 -15.781 -17.359 1 98.25 41 ALA B CA 1
ATOM 1505 C C . ALA B 1 41 ? -1.275 -14.68 -17.422 1 98.25 41 ALA B C 1
ATOM 1507 O O . ALA B 1 41 ? -1.336 -13.719 -16.656 1 98.25 41 ALA B O 1
ATOM 1508 N N . GLN B 1 42 ? -0.379 -14.844 -18.344 1 97.69 42 GLN B N 1
ATOM 1509 C CA . GLN B 1 42 ? 0.668 -13.844 -18.516 1 97.69 42 GLN B CA 1
ATOM 1510 C C . GLN B 1 42 ? 0.082 -12.5 -18.953 1 97.69 42 GLN B C 1
ATOM 1512 O O . GLN B 1 42 ? 0.528 -11.445 -18.5 1 97.69 42 GLN B O 1
ATOM 1517 N N . GLN B 1 43 ? -0.896 -12.555 -19.797 1 97.94 43 GLN B N 1
ATOM 1518 C CA . GLN B 1 43 ? -1.539 -11.336 -20.266 1 97.94 43 GLN B CA 1
ATOM 1519 C C . GLN B 1 43 ? -2.264 -10.625 -19.125 1 97.94 43 GLN B C 1
ATOM 1521 O O . GLN B 1 43 ? -2.23 -9.398 -19.031 1 97.94 43 GLN B O 1
ATOM 1526 N N . GLN B 1 44 ? -2.939 -11.391 -18.281 1 98.06 44 GLN B N 1
ATOM 1527 C CA . GLN B 1 44 ? -3.625 -10.797 -17.141 1 98.06 44 GLN B CA 1
ATOM 1528 C C . GLN B 1 44 ? -2.631 -10.148 -16.172 1 98.06 44 GLN B C 1
ATOM 1530 O O . GLN B 1 44 ? -2.906 -9.078 -15.617 1 98.06 44 GLN B O 1
ATOM 1535 N N . LEU B 1 45 ? -1.554 -10.789 -16.016 1 98.25 45 LEU B N 1
ATOM 1536 C CA . LEU B 1 45 ? -0.493 -10.234 -15.18 1 98.25 45 LEU B CA 1
ATOM 1537 C C . LEU B 1 45 ? -0.033 -8.883 -15.711 1 98.25 45 LEU B C 1
ATOM 1539 O O . LEU B 1 45 ? 0.096 -7.918 -14.953 1 98.25 45 LEU B O 1
ATOM 1543 N N . GLU B 1 46 ? 0.147 -8.758 -17.016 1 97.88 46 GLU B N 1
ATOM 1544 C CA . GLU B 1 46 ? 0.618 -7.531 -17.656 1 97.88 46 GLU B CA 1
ATOM 1545 C C . GLU B 1 46 ? -0.426 -6.422 -17.562 1 97.88 46 GLU B C 1
ATOM 1547 O O . GLU B 1 46 ? -0.092 -5.27 -17.281 1 97.88 46 GLU B O 1
ATOM 1552 N N . LYS B 1 47 ? -1.651 -6.75 -17.766 1 98.19 47 LYS B N 1
ATOM 1553 C CA . LYS B 1 47 ? -2.742 -5.781 -17.688 1 98.19 47 LYS B CA 1
ATOM 1554 C C . LYS B 1 47 ? -2.906 -5.254 -16.266 1 98.19 47 LYS B C 1
ATOM 1556 O O . LYS B 1 47 ? -3.277 -4.098 -16.062 1 98.19 47 LYS B O 1
ATOM 1561 N N . ALA B 1 48 ? -2.621 -6.102 -15.328 1 98.5 48 ALA B N 1
ATOM 1562 C CA . ALA B 1 48 ? -2.811 -5.754 -13.922 1 98.5 48 ALA B CA 1
ATOM 1563 C C . ALA B 1 48 ? -1.858 -4.637 -13.5 1 98.5 48 ALA B C 1
ATOM 1565 O O . ALA B 1 48 ? -2.119 -3.924 -12.523 1 98.5 48 ALA B O 1
ATOM 1566 N N . LYS B 1 49 ? -0.723 -4.473 -14.148 1 97 49 LYS B N 1
ATOM 1567 C CA . LYS B 1 49 ? 0.261 -3.441 -13.836 1 97 49 LYS B CA 1
ATOM 1568 C C . LYS B 1 49 ? -0.374 -2.055 -13.852 1 97 49 LYS B C 1
ATOM 1570 O O . LYS B 1 49 ? 0.058 -1.158 -13.125 1 97 49 LYS B O 1
ATOM 1575 N N . HIS B 1 50 ? -1.487 -1.894 -14.617 1 95.56 50 HIS B N 1
ATOM 1576 C CA . HIS B 1 50 ? -2.049 -0.565 -14.836 1 95.56 50 HIS B CA 1
ATOM 1577 C C . HIS B 1 50 ? -3.363 -0.393 -14.086 1 95.56 50 HIS B C 1
ATOM 1579 O O . HIS B 1 50 ? -3.982 0.672 -14.141 1 95.56 50 HIS B O 1
ATOM 1585 N N . LYS B 1 51 ? -3.768 -1.35 -13.398 1 97.31 51 LYS B N 1
ATOM 1586 C CA . LYS B 1 51 ? -5 -1.296 -12.609 1 97.31 51 LYS B CA 1
ATOM 1587 C C . LYS B 1 51 ? -4.754 -0.649 -11.25 1 97.31 51 LYS B C 1
ATOM 1589 O O . LYS B 1 51 ? -3.648 -0.72 -10.711 1 97.31 51 LYS B O 1
ATOM 1594 N N . PRO B 1 52 ? -5.801 -0.007 -10.789 1 97 52 PRO B N 1
ATOM 1595 C CA . PRO B 1 52 ? -5.68 0.521 -9.43 1 97 52 PRO B CA 1
ATOM 1596 C C . PRO B 1 52 ? -5.504 -0.577 -8.383 1 97 52 PRO B C 1
ATOM 1598 O O . PRO B 1 52 ? -5.863 -1.731 -8.625 1 97 52 PRO B O 1
ATOM 1601 N N . VAL B 1 53 ? -4.887 -0.16 -7.305 1 98.44 53 VAL B N 1
ATOM 1602 C CA . VAL B 1 53 ? -4.785 -1.078 -6.176 1 98.44 53 VAL B CA 1
ATOM 1603 C C . VAL B 1 53 ? -6.168 -1.319 -5.578 1 98.44 53 VAL B C 1
ATOM 1605 O O . VAL B 1 53 ? -6.867 -0.372 -5.207 1 98.44 53 VAL B O 1
ATOM 1608 N N . ALA B 1 54 ? -6.57 -2.615 -5.527 1 98.56 54 ALA B N 1
ATOM 1609 C CA . ALA B 1 54 ? -7.867 -2.957 -4.945 1 98.56 54 ALA B CA 1
ATOM 1610 C C . ALA B 1 54 ? -7.844 -2.799 -3.426 1 98.56 54 ALA B C 1
ATOM 1612 O O . ALA B 1 54 ? -8.742 -2.186 -2.844 1 98.56 54 ALA B O 1
ATOM 1613 N N . PHE B 1 55 ? -6.844 -3.326 -2.775 1 97.94 55 PHE B N 1
ATOM 1614 C CA . PHE B 1 55 ? -6.625 -3.15 -1.345 1 97.94 55 PHE B CA 1
ATOM 1615 C C . PHE B 1 55 ? -5.215 -3.57 -0.955 1 97.94 55 PHE B C 1
ATOM 1617 O O . PHE B 1 55 ? -4.465 -4.09 -1.784 1 97.94 55 PHE B O 1
ATOM 1624 N N . ALA B 1 56 ? -4.832 -3.24 0.24 1 98.44 56 ALA B N 1
ATOM 1625 C CA . ALA B 1 56 ? -3.525 -3.604 0.778 1 98.44 56 ALA B CA 1
ATOM 1626 C C . ALA B 1 56 ? -3.662 -4.59 1.935 1 98.44 56 ALA B C 1
ATOM 1628 O O . ALA B 1 56 ? -4.613 -4.516 2.713 1 98.44 56 ALA B O 1
ATOM 1629 N N . VAL B 1 57 ? -2.619 -5.52 1.971 1 97.5 57 VAL B N 1
ATOM 1630 C CA . VAL B 1 57 ? -2.656 -6.477 3.072 1 97.5 57 VAL B CA 1
ATOM 1631 C C . VAL B 1 57 ? -1.283 -6.551 3.736 1 97.5 57 VAL B C 1
ATOM 1633 O O . VAL B 1 57 ? -0.254 -6.441 3.066 1 97.5 57 VAL B O 1
ATOM 1636 N N . ARG B 1 58 ? -1.343 -6.711 5.047 1 97.81 58 ARG B N 1
ATOM 1637 C CA . ARG B 1 58 ? -0.139 -7.07 5.789 1 97.81 58 ARG B CA 1
ATOM 1638 C C . ARG B 1 58 ? -0.093 -8.57 6.066 1 97.81 58 ARG B C 1
ATOM 1640 O O . ARG B 1 58 ? -1.003 -9.117 6.691 1 97.81 58 ARG B O 1
ATOM 1647 N N . THR B 1 59 ? 0.926 -9.156 5.617 1 98.31 59 THR B N 1
ATOM 1648 C CA . THR B 1 59 ? 1.027 -10.609 5.699 1 98.31 59 THR B CA 1
ATOM 1649 C C . THR B 1 59 ? 1.267 -11.055 7.141 1 98.31 59 THR B C 1
ATOM 1651 O O . THR B 1 59 ? 1.876 -10.328 7.926 1 98.31 59 THR B O 1
ATOM 1654 N N . ASN B 1 60 ? 0.771 -12.234 7.418 1 97.31 60 ASN B N 1
ATOM 1655 C CA . ASN B 1 60 ? 0.998 -12.805 8.742 1 97.31 60 ASN B CA 1
ATOM 1656 C C . ASN B 1 60 ? 1.865 -14.055 8.672 1 97.31 60 ASN B C 1
ATOM 1658 O O . ASN B 1 60 ? 2.232 -14.625 9.703 1 97.31 60 ASN B O 1
ATOM 1662 N N . VAL B 1 61 ? 2.182 -14.547 7.559 1 98 61 VAL B N 1
ATOM 1663 C CA . VAL B 1 61 ? 3.043 -15.695 7.309 1 98 61 VAL B CA 1
ATOM 1664 C C . VAL B 1 61 ? 4.059 -15.352 6.223 1 98 61 VAL B C 1
ATOM 1666 O O . VAL B 1 61 ? 3.986 -14.281 5.609 1 98 61 VAL B O 1
ATOM 1669 N N . SER B 1 62 ? 5.012 -16.234 6.078 1 98.31 62 SER B N 1
ATOM 1670 C CA . SER B 1 62 ? 5.938 -16.125 4.957 1 98.31 62 SER B CA 1
ATOM 1671 C C . SER B 1 62 ? 5.535 -17.062 3.816 1 98.31 62 SER B C 1
ATOM 1673 O O . SER B 1 62 ? 4.793 -18.016 4.023 1 98.31 62 SER B O 1
ATOM 1675 N N . TYR B 1 63 ? 5.961 -16.797 2.715 1 98.31 63 TYR B N 1
ATOM 1676 C CA . TYR B 1 63 ? 5.688 -17.578 1.52 1 98.31 63 TYR B CA 1
ATOM 1677 C C . TYR B 1 63 ? 6.816 -17.453 0.505 1 98.31 63 TYR B C 1
ATOM 1679 O O . TYR B 1 63 ? 7.27 -16.344 0.221 1 98.31 63 TYR B O 1
ATOM 1687 N N . CYS B 1 64 ? 7.16 -18.656 -0.007 1 97.19 64 CYS B N 1
ATOM 1688 C CA . CYS B 1 64 ? 8.18 -18.688 -1.053 1 97.19 64 CYS B CA 1
ATOM 1689 C C . CYS B 1 64 ? 7.59 -19.172 -2.369 1 97.19 64 CYS B C 1
ATOM 1691 O O . CYS B 1 64 ? 7.434 -20.375 -2.574 1 97.19 64 CYS B O 1
ATOM 1693 N N . GLY B 1 65 ? 7.48 -18.266 -3.252 1 97.06 65 GLY B N 1
ATOM 1694 C CA . GLY B 1 65 ? 6.898 -18.594 -4.547 1 97.06 65 GLY B CA 1
ATOM 1695 C C . GLY B 1 65 ? 7.824 -19.391 -5.438 1 97.06 65 GLY B C 1
ATOM 1696 O O . GLY B 1 65 ? 7.367 -20.109 -6.332 1 97.06 65 GLY B O 1
ATOM 1697 N N . ALA B 1 66 ? 9.086 -19.297 -5.246 1 93.62 66 ALA B N 1
ATOM 1698 C CA . ALA B 1 66 ? 10.062 -20 -6.082 1 93.62 66 ALA B CA 1
ATOM 1699 C C . ALA B 1 66 ? 9.898 -21.516 -5.984 1 93.62 66 ALA B C 1
ATOM 1701 O O . ALA B 1 66 ? 10.242 -22.234 -6.918 1 93.62 66 ALA B O 1
ATOM 1702 N N . LEU B 1 67 ? 9.336 -21.953 -4.938 1 90 67 LEU B N 1
ATOM 1703 C CA . LEU B 1 67 ? 9.195 -23.391 -4.695 1 90 67 LEU B CA 1
ATOM 1704 C C . LEU B 1 67 ? 7.801 -23.875 -5.082 1 90 67 LEU B C 1
ATOM 1706 O O . LEU B 1 67 ? 7.508 -25.062 -5.004 1 90 67 LEU B O 1
ATOM 1710 N N . ASP B 1 68 ? 6.957 -22.953 -5.496 1 92.75 68 ASP B N 1
ATOM 1711 C CA . ASP B 1 68 ? 5.57 -23.297 -5.789 1 92.75 68 ASP B CA 1
ATOM 1712 C C . ASP B 1 68 ? 5.398 -23.688 -7.258 1 92.75 68 ASP B C 1
ATOM 1714 O O . ASP B 1 68 ? 5.418 -22.812 -8.133 1 92.75 68 ASP B O 1
ATOM 1718 N N . GLU B 1 69 ? 5.086 -24.906 -7.57 1 92.5 69 GLU B N 1
ATOM 1719 C CA . GLU B 1 69 ? 5.012 -25.438 -8.938 1 92.5 69 GLU B CA 1
ATOM 1720 C C . GLU B 1 69 ? 3.607 -25.266 -9.508 1 92.5 69 GLU B C 1
ATOM 1722 O O . GLU B 1 69 ? 3.393 -25.469 -10.703 1 92.5 69 GLU B O 1
ATOM 1727 N N . GLU B 1 70 ? 2.721 -24.781 -8.688 1 94.69 70 GLU B N 1
ATOM 1728 C CA . GLU B 1 70 ? 1.329 -24.703 -9.125 1 94.69 70 GLU B CA 1
ATOM 1729 C C . GLU B 1 70 ? 0.966 -23.297 -9.578 1 94.69 70 GLU B C 1
ATOM 1731 O O . GLU B 1 70 ? -0.19 -23.016 -9.906 1 94.69 70 GLU B O 1
ATOM 1736 N N . CYS B 1 71 ? 1.9 -22.406 -9.625 1 97.12 71 CYS B N 1
ATOM 1737 C CA . CYS B 1 71 ? 1.637 -21.031 -10.039 1 97.12 71 CYS B CA 1
ATOM 1738 C C . CYS B 1 71 ? 1.172 -20.969 -11.492 1 97.12 71 CYS B C 1
ATOM 1740 O O . CYS B 1 71 ? 1.725 -21.656 -12.352 1 97.12 71 CYS B O 1
ATOM 1742 N N . PRO B 1 72 ? 0.211 -20.094 -11.789 1 96.94 72 PRO B N 1
ATOM 1743 C CA . PRO B 1 72 ? -0.368 -20.031 -13.133 1 96.94 72 PRO B CA 1
ATOM 1744 C C . PRO B 1 72 ? 0.674 -19.734 -14.211 1 96.94 72 PRO B C 1
ATOM 1746 O O . PRO B 1 72 ? 0.564 -20.25 -15.336 1 96.94 72 PRO B O 1
ATOM 1749 N N . VAL B 1 73 ? 1.629 -18.906 -13.914 1 97.44 73 VAL B N 1
ATOM 1750 C CA . VAL B 1 73 ? 2.777 -18.656 -14.781 1 97.44 73 VAL B CA 1
ATOM 1751 C C . VAL B 1 73 ? 4.066 -19.031 -14.047 1 97.44 73 VAL B C 1
ATOM 1753 O O . VAL B 1 73 ? 4.293 -18.609 -12.914 1 97.44 73 VAL B O 1
ATOM 1756 N N . GLN B 1 74 ? 4.816 -19.781 -14.734 1 92.62 74 GLN B N 1
ATOM 1757 C CA . GLN B 1 74 ? 6.031 -20.281 -14.109 1 92.62 74 GLN B CA 1
ATOM 1758 C C . GLN B 1 74 ? 6.887 -19.141 -13.578 1 92.62 74 GLN B C 1
ATOM 1760 O O . GLN B 1 74 ? 7.098 -18.141 -14.266 1 92.62 74 GLN B O 1
ATOM 1765 N N . GLU B 1 75 ? 7.309 -19.234 -12.266 1 93 75 GLU B N 1
ATOM 1766 C CA . GLU B 1 75 ? 8.266 -18.344 -11.617 1 93 75 GLU B CA 1
ATOM 1767 C C . GLU B 1 75 ? 7.707 -16.938 -11.469 1 93 75 GLU B C 1
ATOM 1769 O O . GLU B 1 75 ? 8.461 -15.969 -11.43 1 93 75 GLU B O 1
ATOM 1774 N N . SER B 1 76 ? 6.398 -16.891 -11.477 1 97.69 76 SER B N 1
ATOM 1775 C CA . SER B 1 76 ? 5.781 -15.57 -11.367 1 97.69 76 SER B CA 1
ATOM 1776 C C . SER B 1 76 ? 4.992 -15.438 -10.07 1 97.69 76 SER B C 1
ATOM 1778 O O . SER B 1 76 ? 4.113 -14.586 -9.953 1 97.69 76 SER B O 1
ATOM 1780 N N . ALA B 1 77 ? 5.277 -16.312 -9.164 1 98.5 77 ALA B N 1
ATOM 1781 C CA . ALA B 1 77 ? 4.703 -16.188 -7.828 1 98.5 77 ALA B CA 1
ATOM 1782 C C . ALA B 1 77 ? 5.543 -15.258 -6.953 1 98.5 77 ALA B C 1
ATOM 1784 O O . ALA B 1 77 ? 6.77 -15.242 -7.055 1 98.5 77 ALA B O 1
ATOM 1785 N N . ILE B 1 78 ? 4.965 -14.656 -6.098 1 98.56 78 ILE B N 1
ATOM 1786 C CA . ILE B 1 78 ? 5.613 -13.664 -5.25 1 98.56 78 ILE B CA 1
ATOM 1787 C C . ILE B 1 78 ? 6.359 -14.359 -4.113 1 98.56 78 ILE B C 1
ATOM 1789 O O . ILE B 1 78 ? 6.027 -15.492 -3.748 1 98.56 78 ILE B O 1
ATOM 1793 N N . ASN B 1 79 ? 7.371 -13.703 -3.68 1 98.56 79 ASN B N 1
ATOM 1794 C CA . ASN B 1 79 ? 7.98 -14.039 -2.396 1 98.56 79 ASN B CA 1
ATOM 1795 C C . ASN B 1 79 ? 7.691 -12.969 -1.346 1 98.56 79 ASN B C 1
ATOM 1797 O O . ASN B 1 79 ? 7.785 -11.773 -1.628 1 98.56 79 ASN B O 1
ATOM 1801 N N . PHE B 1 80 ? 7.297 -13.398 -0.109 1 98.38 80 PHE B N 1
ATOM 1802 C CA . PHE B 1 80 ? 7.129 -12.414 0.954 1 98.38 80 PHE B CA 1
ATOM 1803 C C . PHE B 1 80 ? 7.379 -13.047 2.318 1 98.38 80 PHE B C 1
ATOM 1805 O O . PHE B 1 80 ? 7.367 -14.273 2.453 1 98.38 80 PHE B O 1
ATOM 1812 N N . GLU B 1 81 ? 7.727 -12.234 3.303 1 98.25 81 GLU B N 1
ATOM 1813 C CA . GLU B 1 81 ? 7.887 -12.594 4.707 1 98.25 81 GLU B CA 1
ATOM 1814 C C . GLU B 1 81 ? 6.699 -12.125 5.539 1 98.25 81 GLU B C 1
ATOM 1816 O O . GLU B 1 81 ? 5.895 -11.312 5.078 1 98.25 81 GLU B O 1
ATOM 1821 N N . ALA B 1 82 ? 6.621 -12.625 6.785 1 98.31 82 ALA B N 1
ATOM 1822 C CA . ALA B 1 82 ? 5.609 -12.117 7.711 1 98.31 82 ALA B CA 1
ATOM 1823 C C . ALA B 1 82 ? 5.785 -10.617 7.945 1 98.31 82 ALA B C 1
ATOM 1825 O O . ALA B 1 82 ? 6.914 -10.133 8.062 1 98.31 82 ALA B O 1
ATOM 1826 N N . LYS B 1 83 ? 4.66 -9.836 7.906 1 97.69 83 LYS B N 1
ATOM 1827 C CA . LYS B 1 83 ? 4.543 -8.414 8.227 1 97.69 83 LYS B CA 1
ATOM 1828 C C . LYS B 1 83 ? 4.91 -7.551 7.027 1 97.69 83 LYS B C 1
ATOM 1830 O O . LYS B 1 83 ? 5.074 -6.336 7.16 1 97.69 83 LYS B O 1
ATOM 1835 N N . ASP B 1 84 ? 5.145 -8.242 5.844 1 98.38 84 ASP B N 1
ATOM 1836 C CA . ASP B 1 84 ? 5.285 -7.477 4.609 1 98.38 84 ASP B CA 1
ATOM 1837 C C . ASP B 1 84 ? 3.941 -6.922 4.148 1 98.38 84 ASP B C 1
ATOM 1839 O O . ASP B 1 84 ? 2.891 -7.48 4.465 1 98.38 84 ASP B O 1
ATOM 1843 N N . PHE B 1 85 ? 4.043 -5.852 3.391 1 98.69 85 PHE B N 1
ATOM 1844 C CA . PHE B 1 85 ? 2.84 -5.316 2.768 1 98.69 85 PHE B CA 1
ATOM 1845 C C . PHE B 1 85 ? 2.74 -5.758 1.312 1 98.69 85 PHE B C 1
ATOM 1847 O O . PHE B 1 85 ? 3.744 -5.785 0.597 1 98.69 85 PHE B O 1
ATOM 1854 N N . LEU B 1 86 ? 1.542 -6.09 0.927 1 98.81 86 LEU B N 1
ATOM 1855 C CA . LEU B 1 86 ? 1.24 -6.422 -0.461 1 98.81 86 LEU B CA 1
ATOM 1856 C C . LEU B 1 86 ? 0.156 -5.504 -1.017 1 98.81 86 LEU B C 1
ATOM 1858 O O . LEU B 1 86 ? 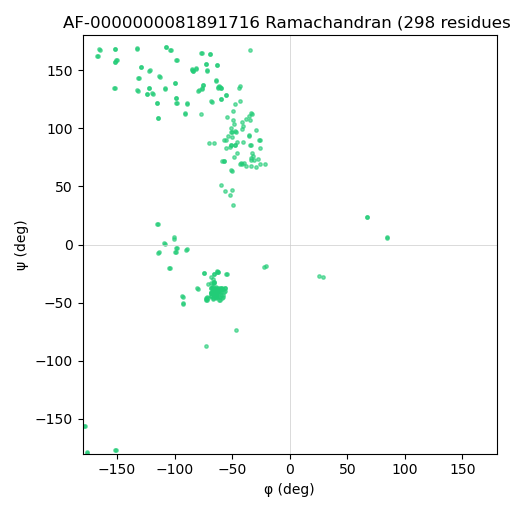-0.848 -5.246 -0.349 1 98.81 86 LEU B O 1
ATOM 1862 N N . HIS B 1 87 ? 0.33 -5.008 -2.156 1 98.88 87 HIS B N 1
ATOM 1863 C CA . HIS B 1 87 ? -0.733 -4.406 -2.951 1 98.88 87 HIS B CA 1
ATOM 1864 C C . HIS B 1 87 ? -1.424 -5.449 -3.826 1 98.88 87 HIS B C 1
ATOM 1866 O O . HIS B 1 87 ? -0.783 -6.086 -4.664 1 98.88 87 HIS B O 1
ATOM 1872 N N . ILE B 1 88 ? -2.678 -5.539 -3.602 1 98.88 88 ILE B N 1
ATOM 1873 C CA . ILE B 1 88 ? -3.49 -6.441 -4.41 1 98.88 88 ILE B CA 1
ATOM 1874 C C . ILE B 1 88 ? -4.203 -5.652 -5.508 1 98.88 88 ILE B C 1
ATOM 1876 O O . ILE B 1 88 ? -4.898 -4.672 -5.223 1 98.88 88 ILE B O 1
ATOM 1880 N N . LYS B 1 89 ? -3.992 -6.109 -6.691 1 98.75 89 LYS B N 1
ATOM 1881 C CA . LYS B 1 89 ? -4.594 -5.441 -7.84 1 98.75 89 LYS B CA 1
ATOM 1882 C C . LYS B 1 89 ? -5.934 -6.07 -8.203 1 98.75 89 LYS B C 1
ATOM 1884 O O . LYS B 1 89 ? -6.914 -5.363 -8.445 1 98.75 89 LYS B O 1
ATOM 1889 N N . GLU B 1 90 ? -5.988 -7.387 -8.234 1 98.75 90 GLU B N 1
ATOM 1890 C CA . GLU B 1 90 ? -7.211 -8.078 -8.625 1 98.75 90 GLU B CA 1
ATOM 1891 C C . GLU B 1 90 ? -7.141 -9.562 -8.266 1 98.75 90 GLU B C 1
ATOM 1893 O O . GLU B 1 90 ? -6.066 -10.086 -7.961 1 98.75 90 GLU B O 1
ATOM 1898 N N . LYS B 1 91 ? -8.273 -10.18 -8.242 1 98.62 91 LYS B N 1
ATOM 1899 C CA . LYS B 1 91 ? -8.359 -11.633 -8.117 1 98.62 91 LYS B CA 1
ATOM 1900 C C . LYS B 1 91 ? -8.086 -12.32 -9.453 1 98.62 91 LYS B C 1
ATOM 1902 O O . LYS B 1 91 ? -8.57 -11.875 -10.492 1 98.62 91 LYS B O 1
ATOM 1907 N N . TYR B 1 92 ? -7.25 -13.344 -9.508 1 98.56 92 TYR B N 1
ATOM 1908 C CA . TYR B 1 92 ? -7.066 -14.195 -10.68 1 98.56 92 TYR B CA 1
ATOM 1909 C C . TYR B 1 92 ? -7.973 -15.414 -10.609 1 98.56 92 TYR B C 1
ATOM 1911 O O . TYR B 1 92 ? -8.664 -15.734 -11.586 1 98.56 92 TYR B O 1
ATOM 1919 N N . SER B 1 93 ? -7.922 -16.078 -9.508 1 98.31 93 SER B N 1
ATOM 1920 C CA . SER B 1 93 ? -8.758 -17.234 -9.188 1 98.31 93 SER B CA 1
ATOM 1921 C C . SER B 1 93 ? -8.992 -17.344 -7.688 1 98.31 93 SER B C 1
ATOM 1923 O O . SER B 1 93 ? -8.586 -16.469 -6.918 1 98.31 93 SER B O 1
ATOM 1925 N N . ASN B 1 94 ? -9.688 -18.406 -7.246 1 97.94 94 ASN B N 1
ATOM 1926 C CA . ASN B 1 94 ? -9.906 -18.641 -5.82 1 97.94 94 ASN B CA 1
ATOM 1927 C C . ASN B 1 94 ? -8.594 -18.875 -5.086 1 97.94 94 ASN B C 1
ATOM 1929 O O . ASN B 1 94 ? -8.492 -18.609 -3.885 1 97.94 94 ASN B O 1
ATOM 1933 N N . ASP B 1 95 ? -7.613 -19.281 -5.832 1 98.5 95 ASP B N 1
ATOM 1934 C CA . ASP B 1 95 ? -6.359 -19.672 -5.195 1 98.5 95 ASP B CA 1
ATOM 1935 C C . ASP B 1 95 ? -5.289 -18.609 -5.391 1 98.5 95 ASP B C 1
ATOM 1937 O O . ASP B 1 95 ? -4.273 -18.594 -4.695 1 98.5 95 ASP B O 1
ATOM 1941 N N . TRP B 1 96 ? -5.551 -17.781 -6.434 1 98.81 96 TRP B N 1
ATOM 1942 C CA . TRP B 1 96 ? -4.484 -16.859 -6.809 1 98.81 96 TRP B CA 1
ATOM 1943 C C . TRP B 1 96 ? -5.02 -15.438 -6.969 1 98.81 96 TRP B C 1
ATOM 1945 O O . TRP B 1 96 ? -6.082 -15.234 -7.566 1 98.81 96 TRP B O 1
ATOM 1955 N N . TRP B 1 97 ? -4.312 -14.516 -6.363 1 98.94 97 TRP B N 1
ATOM 1956 C CA . TRP B 1 97 ? -4.48 -13.086 -6.602 1 98.94 97 TRP B CA 1
ATOM 1957 C C . TRP B 1 97 ? -3.311 -12.523 -7.406 1 98.94 97 TRP B C 1
ATOM 1959 O O . TRP B 1 97 ? -2.332 -13.227 -7.664 1 98.94 97 TRP B O 1
ATOM 1969 N N . ILE B 1 98 ? -3.404 -11.281 -7.883 1 98.94 98 ILE B N 1
ATOM 1970 C CA . ILE B 1 98 ? -2.344 -10.602 -8.617 1 98.94 98 ILE B CA 1
ATOM 1971 C C . ILE B 1 98 ? -1.999 -9.281 -7.93 1 98.94 98 ILE B C 1
ATOM 1973 O O . ILE B 1 98 ? -2.891 -8.508 -7.578 1 98.94 98 ILE B O 1
ATOM 1977 N N . GLY B 1 99 ? -0.716 -9.148 -7.723 1 98.88 99 GLY B N 1
ATOM 1978 C CA . GLY B 1 99 ? -0.259 -7.934 -7.059 1 98.88 99 GLY B CA 1
ATOM 1979 C C . GLY B 1 99 ? 1.249 -7.871 -6.91 1 98.88 99 GLY B C 1
ATOM 1980 O O . GLY B 1 99 ? 1.985 -8.375 -7.758 1 98.88 99 GLY B O 1
ATOM 1981 N N . ARG B 1 100 ? 1.666 -7.102 -5.949 1 98.62 100 ARG B N 1
ATOM 1982 C CA . ARG B 1 100 ? 3.105 -6.93 -5.781 1 98.62 100 ARG B CA 1
ATOM 1983 C C . ARG B 1 100 ? 3.455 -6.664 -4.32 1 98.62 100 ARG B C 1
ATOM 1985 O O . ARG B 1 100 ? 2.607 -6.219 -3.543 1 98.62 100 ARG B O 1
ATOM 1992 N N . LEU B 1 101 ? 4.684 -6.926 -4.051 1 98.69 101 LEU B N 1
ATOM 1993 C CA . LEU B 1 101 ? 5.273 -6.562 -2.766 1 98.69 101 LEU B CA 1
ATOM 1994 C C . LEU B 1 101 ? 5.559 -5.066 -2.703 1 98.69 101 LEU B C 1
ATOM 1996 O O . LEU B 1 101 ? 6.062 -4.484 -3.666 1 98.69 101 LEU B O 1
ATOM 2000 N N . VAL B 1 102 ? 5.23 -4.449 -1.536 1 98.69 102 VAL B N 1
ATOM 2001 C CA . VAL B 1 102 ? 5.586 -3.049 -1.334 1 98.69 102 VAL B CA 1
ATOM 2002 C C . VAL B 1 102 ? 6.316 -2.887 -0.004 1 98.69 102 VAL B C 1
ATOM 2004 O O . VAL B 1 102 ? 6.121 -3.68 0.921 1 98.69 102 VAL B O 1
ATOM 2007 N N . LYS B 1 103 ? 7.102 -1.9 0.005 1 98.5 103 LYS B N 1
ATOM 2008 C CA . LYS B 1 103 ? 7.902 -1.623 1.193 1 98.5 103 LYS B CA 1
ATOM 2009 C C . LYS B 1 103 ? 7.621 -0.223 1.732 1 98.5 103 LYS B C 1
ATOM 2011 O O . LYS B 1 103 ? 7.297 0.688 0.968 1 98.5 103 LYS B O 1
ATOM 2016 N N . GLU B 1 104 ? 7.773 -0.099 3.09 1 97.62 104 GLU B N 1
ATOM 2017 C CA . GLU B 1 104 ? 7.637 1.223 3.695 1 97.62 104 GLU B CA 1
ATOM 2018 C C . GLU B 1 104 ? 8.664 2.197 3.129 1 97.62 104 GLU B C 1
ATOM 2020 O O . GLU B 1 104 ? 9.867 1.906 3.115 1 97.62 104 GLU B O 1
ATOM 2025 N N . GLY B 1 105 ? 8.195 3.316 2.613 1 97.12 105 GLY B N 1
ATOM 2026 C CA . GLY B 1 105 ? 9.07 4.32 2.033 1 97.12 105 GLY B CA 1
ATOM 2027 C C . GLY B 1 105 ? 9.367 5.473 2.977 1 97.12 105 GLY B C 1
ATOM 2028 O O . GLY B 1 105 ? 10.141 6.375 2.641 1 97.12 105 GLY B O 1
ATOM 2029 N N . GLY B 1 106 ? 8.742 5.512 4.102 1 96.5 106 GLY B N 1
ATOM 2030 C CA . GLY B 1 106 ? 8.922 6.551 5.105 1 96.5 106 GLY B CA 1
ATOM 2031 C C . GLY B 1 106 ? 8.125 6.301 6.371 1 96.5 106 GLY B C 1
ATOM 2032 O O . GLY B 1 106 ? 7.391 5.312 6.465 1 96.5 106 GLY B O 1
ATOM 2033 N N . ASP B 1 107 ? 8.25 7.223 7.27 1 97.12 107 ASP B N 1
ATOM 2034 C CA . ASP B 1 107 ? 7.527 7.105 8.531 1 97.12 107 ASP B CA 1
ATOM 2035 C C . ASP B 1 107 ? 6.055 7.461 8.359 1 97.12 107 ASP B C 1
ATOM 2037 O O . ASP B 1 107 ? 5.668 8.055 7.352 1 97.12 107 ASP B O 1
ATOM 2041 N N . ILE B 1 108 ? 5.293 7.098 9.336 1 98.5 108 ILE B N 1
ATOM 2042 C CA . ILE B 1 108 ? 3.904 7.531 9.398 1 98.5 108 ILE B CA 1
ATOM 2043 C C . ILE B 1 108 ? 3.844 9.055 9.5 1 98.5 108 ILE B C 1
ATOM 2045 O O . ILE B 1 108 ? 4.633 9.664 10.227 1 98.5 108 ILE B O 1
ATOM 2049 N N . ALA B 1 109 ? 2.98 9.68 8.742 1 98.81 109 ALA B N 1
ATOM 2050 C CA . ALA B 1 109 ? 2.904 11.133 8.633 1 98.81 109 ALA B CA 1
ATOM 2051 C C . ALA B 1 109 ? 1.487 11.586 8.297 1 98.81 109 ALA B C 1
ATOM 2053 O O . ALA B 1 109 ? 0.606 10.758 8.055 1 98.81 109 ALA B O 1
ATOM 2054 N N . PHE B 1 110 ? 1.269 12.836 8.414 1 98.88 110 PHE B N 1
ATOM 2055 C CA . PHE B 1 110 ? 0.012 13.422 7.961 1 98.88 110 PHE B CA 1
ATOM 2056 C C . PHE B 1 110 ? -0.007 13.555 6.441 1 98.88 110 PHE B C 1
ATOM 2058 O O . PHE B 1 110 ? 0.972 14 5.844 1 98.88 110 PHE B O 1
ATOM 2065 N N . ILE B 1 111 ? -1.07 13.172 5.828 1 98.88 111 ILE B N 1
ATOM 2066 C CA . ILE B 1 111 ? -1.306 13.227 4.391 1 98.88 111 ILE B CA 1
ATOM 2067 C C . ILE B 1 111 ? -2.441 14.195 4.082 1 98.88 111 ILE B C 1
ATOM 2069 O O . ILE B 1 111 ? -3.555 14.039 4.594 1 98.88 111 ILE B O 1
ATOM 2073 N N . PRO B 1 112 ? -2.156 15.18 3.291 1 98.81 112 PRO B N 1
ATOM 2074 C CA . PRO B 1 112 ? -3.293 16.031 2.932 1 98.81 112 PRO B CA 1
ATOM 2075 C C . PRO B 1 112 ? -4.395 15.273 2.197 1 98.81 112 PRO B C 1
ATOM 2077 O O . PRO B 1 112 ? -4.105 14.461 1.312 1 98.81 112 PRO B O 1
ATOM 2080 N N . SER B 1 113 ? -5.664 15.531 2.598 1 98.69 113 SER B N 1
ATOM 2081 C CA . SER B 1 113 ? -6.805 14.945 1.906 1 98.69 113 SER B CA 1
ATOM 2082 C C . SER B 1 113 ? -6.969 15.531 0.507 1 98.69 113 SER B C 1
ATOM 2084 O O . SER B 1 113 ? -6.414 16.594 0.205 1 98.69 113 SER B O 1
ATOM 2086 N N . PRO B 1 114 ? -7.738 14.836 -0.285 1 98 114 PRO B N 1
ATOM 2087 C CA . PRO B 1 114 ? -8.039 15.414 -1.597 1 98 114 PRO B CA 1
ATOM 2088 C C . PRO B 1 114 ? -8.656 16.797 -1.499 1 98 114 PRO B C 1
ATOM 2090 O O . PRO B 1 114 ? -8.344 17.688 -2.303 1 98 114 PRO B O 1
ATOM 2093 N N . GLN B 1 115 ? -9.492 17.047 -0.552 1 98 115 GLN B N 1
ATOM 2094 C CA . GLN B 1 115 ? -10.109 18.344 -0.328 1 98 115 GLN B CA 1
ATOM 2095 C C . GLN B 1 115 ? -9.055 19.406 -0.033 1 98 115 GLN B C 1
ATOM 2097 O O . GLN B 1 115 ? -9.102 20.516 -0.593 1 98 115 GLN B O 1
ATOM 2102 N N . ARG B 1 116 ? -8.133 19.078 0.78 1 98.12 116 ARG B N 1
ATOM 2103 C CA . ARG B 1 116 ? -7.086 20.031 1.135 1 98.12 116 ARG B CA 1
ATOM 2104 C C . ARG B 1 116 ? -6.176 20.312 -0.058 1 98.12 116 ARG B C 1
ATOM 2106 O O . ARG B 1 116 ? -5.793 21.469 -0.292 1 98.12 116 ARG B O 1
ATOM 2113 N N . LEU B 1 117 ? -5.762 19.312 -0.782 1 97.88 117 LEU B N 1
ATOM 2114 C CA . LEU B 1 117 ? -4.926 19.484 -1.963 1 97.88 117 LEU B CA 1
ATOM 2115 C C . LEU B 1 117 ? -5.59 20.406 -2.975 1 97.88 117 LEU B C 1
ATOM 2117 O O . LEU B 1 117 ? -4.926 21.25 -3.586 1 97.88 117 LEU B O 1
ATOM 2121 N N . GLU B 1 118 ? -6.883 20.234 -3.127 1 97.44 118 GLU B N 1
ATOM 2122 C CA . GLU B 1 118 ? -7.633 21.109 -4.031 1 97.44 118 GLU B CA 1
ATOM 2123 C C . GLU B 1 118 ? -7.629 22.547 -3.543 1 97.44 118 GLU B C 1
ATOM 2125 O O . GLU B 1 118 ? -7.48 23.484 -4.34 1 97.44 118 GLU B O 1
ATOM 2130 N N . ALA B 1 119 ? -7.785 22.75 -2.283 1 96.62 119 ALA B N 1
ATOM 2131 C CA . ALA B 1 119 ? -7.762 24.078 -1.692 1 96.62 119 ALA B CA 1
ATOM 2132 C C . ALA B 1 119 ? -6.398 24.734 -1.886 1 96.62 119 ALA B C 1
ATOM 2134 O O . ALA B 1 119 ? -6.32 25.938 -2.152 1 96.62 119 ALA B O 1
ATOM 2135 N N . ILE B 1 120 ? -5.379 23.969 -1.691 1 95.31 120 ILE B N 1
ATOM 2136 C CA . ILE B 1 120 ? -4.027 24.484 -1.892 1 95.31 120 ILE B CA 1
ATOM 2137 C C . ILE B 1 120 ? -3.855 24.922 -3.34 1 95.31 120 ILE B C 1
ATOM 2139 O O . ILE B 1 120 ? -3.309 26 -3.604 1 95.31 120 ILE B O 1
ATOM 2143 N N . ARG B 1 121 ? -4.266 24.078 -4.27 1 95.75 121 ARG B N 1
ATOM 2144 C CA . ARG B 1 121 ? -4.152 24.391 -5.691 1 95.75 121 ARG B CA 1
ATOM 2145 C C . ARG B 1 121 ? -4.898 25.672 -6.035 1 95.75 121 ARG B C 1
ATOM 2147 O O . ARG B 1 121 ? -4.367 26.531 -6.734 1 95.75 121 ARG B O 1
ATOM 2154 N N . LEU B 1 122 ? -6.133 25.891 -5.566 1 95.56 122 LEU B N 1
ATOM 2155 C CA . LEU B 1 122 ? -6.965 27.062 -5.836 1 95.56 122 LEU B CA 1
ATOM 2156 C C . LEU B 1 122 ? -6.32 28.328 -5.27 1 95.56 122 LEU B C 1
ATOM 2158 O O . LEU B 1 122 ? -6.344 29.375 -5.914 1 95.56 122 LEU B O 1
ATOM 2162 N N . LYS B 1 123 ? -5.793 28.203 -4.086 1 93.44 123 LYS B N 1
ATOM 2163 C CA . LYS B 1 123 ? -5.113 29.328 -3.455 1 93.44 123 LYS B CA 1
ATOM 2164 C C . LYS B 1 123 ? -3.885 29.75 -4.258 1 93.44 123 LYS B C 1
ATOM 2166 O O . LYS B 1 123 ? -3.617 30.938 -4.414 1 93.44 123 LYS B O 1
ATOM 2171 N N . GLN B 1 124 ? -3.08 28.781 -4.699 1 90.75 124 GLN B N 1
ATOM 2172 C CA . GLN B 1 124 ? -1.895 29.062 -5.504 1 90.75 124 GLN B CA 1
ATOM 2173 C C . GLN B 1 124 ? -2.268 29.734 -6.82 1 90.75 124 GLN B C 1
ATOM 2175 O O . GLN B 1 124 ? -1.583 30.656 -7.27 1 90.75 124 GLN B O 1
ATOM 2180 N N . GLU B 1 125 ? -3.365 29.281 -7.461 1 91.31 125 GLU B N 1
ATOM 2181 C CA . GLU B 1 125 ? -3.834 29.859 -8.719 1 91.31 125 GLU B CA 1
ATOM 2182 C C . GLU B 1 125 ? -4.301 31.297 -8.523 1 91.31 125 GLU B C 1
ATOM 2184 O O . GLU B 1 125 ? -4.043 32.156 -9.367 1 91.31 125 GLU B O 1
ATOM 2189 N N . GLN B 1 126 ? -5 31.656 -7.441 1 91.81 126 GLN B N 1
ATOM 2190 C CA . GLN B 1 126 ? -5.492 33 -7.137 1 91.81 126 GLN B CA 1
ATOM 2191 C C . GLN B 1 126 ? -4.34 33.969 -6.871 1 91.81 126 GLN B C 1
ATOM 2193 O O . GLN B 1 126 ? -4.363 35.094 -7.324 1 91.81 126 GLN B O 1
ATOM 2198 N N . LYS B 1 127 ? -3.463 33.469 -6.078 1 88.56 127 LYS B N 1
ATOM 2199 C CA . LYS B 1 127 ? -2.297 34.312 -5.812 1 88.56 127 LYS B CA 1
ATOM 2200 C C . LYS B 1 127 ? -1.547 34.625 -7.098 1 88.56 127 LYS B C 1
ATOM 2202 O O . LYS B 1 127 ? -1.06 35.75 -7.273 1 88.56 127 LYS B O 1
ATOM 2207 N N . ALA B 1 128 ? -1.507 33.656 -7.934 1 85.19 128 ALA B N 1
ATOM 2208 C CA . ALA B 1 128 ? -0.847 33.875 -9.219 1 85.19 128 ALA B CA 1
ATOM 2209 C C . ALA B 1 128 ? -1.629 34.844 -10.078 1 85.19 128 ALA B C 1
ATOM 2211 O O . ALA B 1 128 ? -1.039 35.688 -10.781 1 85.19 128 ALA B O 1
ATOM 2212 N N . ARG B 1 129 ? -2.9 34.938 -9.922 1 87.06 129 ARG B N 1
ATOM 2213 C CA . ARG B 1 129 ? -3.756 35.844 -10.68 1 87.06 129 ARG B CA 1
ATOM 2214 C C . ARG B 1 129 ? -3.701 37.281 -10.102 1 87.06 129 ARG B C 1
ATOM 2216 O O . ARG B 1 129 ? -3.754 38.25 -10.844 1 87.06 129 ARG B O 1
ATOM 2223 N N . GLN B 1 130 ? -3.635 37.281 -8.773 1 83.62 130 GLN B N 1
ATOM 2224 C CA . GLN B 1 130 ? -3.598 38.562 -8.109 1 83.62 130 GLN B CA 1
ATOM 2225 C C . GLN B 1 130 ? -2.24 39.25 -8.289 1 83.62 130 GLN B C 1
ATOM 2227 O O . GLN B 1 130 ? -2.148 40.469 -8.297 1 83.62 130 GLN B O 1
ATOM 2232 N N . SER B 1 131 ? -1.29 38.406 -8.078 1 70.38 131 SER B N 1
ATOM 2233 C CA . SER B 1 131 ? 0.03 39 -8.312 1 70.38 131 SER B CA 1
ATOM 2234 C C . SER B 1 131 ? 0.164 39.5 -9.742 1 70.38 131 SER B C 1
ATOM 2236 O O . SER B 1 131 ? 1.089 40.25 -10.055 1 70.38 131 SER B O 1
ATOM 2238 N N . GLY B 1 132 ? -0.744 40.219 -10.07 1 56.44 132 GLY B N 1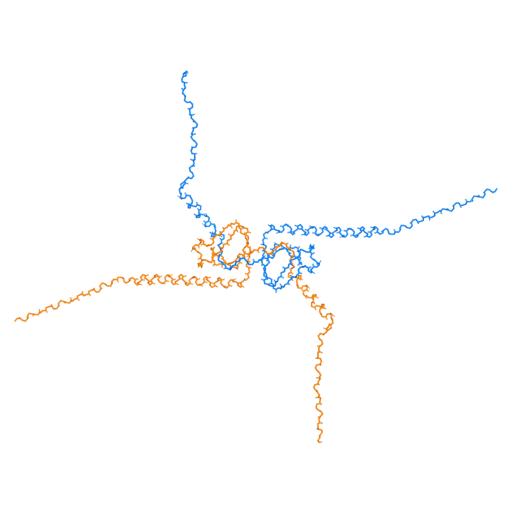
ATOM 2239 C CA . GLY B 1 132 ? -0.928 41.094 -11.227 1 56.44 132 GLY B CA 1
ATOM 2240 C C . GLY B 1 132 ? -0.11 40.656 -12.43 1 56.44 132 GLY B C 1
ATOM 2241 O O . GLY B 1 132 ? -0.021 41.375 -13.414 1 56.44 132 GLY B O 1
ATOM 2242 N N . ASN B 1 133 ? 1.039 39.969 -12.352 1 47.81 133 ASN B N 1
ATOM 2243 C CA . ASN B 1 133 ? 1.68 40.156 -13.648 1 47.81 133 ASN B CA 1
ATOM 2244 C C . ASN B 1 133 ? 0.79 39.688 -14.789 1 47.81 133 ASN B C 1
ATOM 2246 O O . ASN B 1 133 ? 0.541 38.469 -14.922 1 47.81 133 ASN B O 1
ATOM 2250 N N . PRO B 1 134 ? -0.231 40.469 -15.016 1 42.94 134 PRO B N 1
ATOM 2251 C CA . PRO B 1 134 ? -1.024 40.188 -16.219 1 42.94 134 PRO B CA 1
ATOM 2252 C C . PRO B 1 134 ? -0.205 39.562 -17.328 1 42.94 134 PRO B C 1
ATOM 2254 O O . PRO B 1 134 ? 0.958 39.906 -17.531 1 42.94 134 PRO B O 1
ATOM 2257 N N . ALA B 1 135 ? -0.216 38.344 -17.5 1 43.06 135 ALA B N 1
ATOM 2258 C CA . ALA B 1 135 ? 0.252 37.969 -18.828 1 43.06 135 ALA B CA 1
ATOM 2259 C C . ALA B 1 135 ? 0.028 39.094 -19.844 1 43.06 135 ALA B C 1
ATOM 2261 O O . ALA B 1 135 ? -1.061 39.656 -19.906 1 43.06 135 ALA B O 1
ATOM 2262 N N . THR B 1 136 ? 0.957 40.094 -19.922 1 39.09 136 THR B N 1
ATOM 2263 C CA . THR B 1 136 ? 1.036 41.062 -21.016 1 39.09 136 THR B CA 1
ATOM 2264 C C . THR B 1 136 ? 0.351 40.531 -22.266 1 39.09 136 THR B C 1
ATOM 2266 O O . THR B 1 136 ? 0.802 39.531 -22.859 1 39.09 136 THR B O 1
ATOM 2269 N N . SER B 1 137 ? -0.917 40.406 -22.281 1 40.16 137 SER B N 1
ATOM 2270 C CA . SER B 1 137 ? -1.653 40.469 -23.547 1 40.16 137 SER B CA 1
ATOM 2271 C C . SER B 1 137 ? -0.937 41.344 -24.562 1 40.16 137 SER B C 1
ATOM 2273 O O . SER B 1 137 ? -0.831 42.562 -24.375 1 40.16 137 SER B O 1
ATOM 2275 N N . SER B 1 138 ? 0.244 40.906 -25.016 1 41.56 138 SER B N 1
ATOM 2276 C CA . SER B 1 138 ? 0.856 41.469 -26.219 1 41.56 138 SER B CA 1
ATOM 2277 C C . SER B 1 138 ? -0.201 41.938 -27.219 1 41.56 138 SER B C 1
ATOM 2279 O O . SER B 1 138 ? -0.952 41.094 -27.75 1 41.56 138 SER B O 1
ATOM 2281 N N . ARG B 1 139 ? -0.857 43 -26.938 1 39.97 139 ARG B N 1
ATOM 2282 C CA . ARG B 1 139 ? -1.593 43.844 -27.891 1 39.97 139 ARG B CA 1
ATOM 2283 C C . ARG B 1 139 ? -0.905 43.875 -29.25 1 39.97 139 ARG B C 1
ATOM 2285 O O . ARG B 1 139 ? 0.179 44.438 -29.391 1 39.97 139 ARG B O 1
ATOM 2292 N N . ARG B 1 140 ? -0.892 42.75 -29.969 1 39.91 140 ARG B N 1
ATOM 2293 C CA . ARG B 1 140 ? -0.448 42.781 -31.359 1 39.91 140 ARG B CA 1
ATOM 2294 C C . ARG B 1 140 ? -0.971 44 -32.094 1 39.91 140 ARG B C 1
ATOM 2296 O O . ARG B 1 140 ? -2.152 44.344 -31.984 1 39.91 140 ARG B O 1
ATOM 2303 N N . SER B 1 141 ? -0.017 44.969 -32.312 1 45.56 141 SER B N 1
ATOM 2304 C CA . SER B 1 141 ? -0.12 46.156 -33.125 1 45.56 141 SER B CA 1
ATOM 2305 C C . SER B 1 141 ? -0.961 45.938 -34.375 1 45.56 141 SER B C 1
ATOM 2307 O O . SER B 1 141 ? -0.895 44.875 -35 1 45.56 141 SER B O 1
ATOM 2309 N N . PRO B 1 142 ? -2.129 46.531 -34.438 1 48.09 142 PRO B N 1
ATOM 2310 C CA . PRO B 1 142 ? -2.947 46.406 -35.656 1 48.09 142 PRO B CA 1
ATOM 2311 C C . PRO B 1 142 ? -2.148 46.656 -36.938 1 48.09 142 PRO B C 1
ATOM 2313 O O . PRO B 1 142 ? -1.133 47.344 -36.906 1 48.09 142 PRO B O 1
ATOM 2316 N N . PRO B 1 143 ? -2.104 45.656 -37.844 1 48.28 143 PRO B N 1
ATOM 2317 C CA . PRO B 1 143 ? -1.331 45.844 -39.062 1 48.28 143 PRO B CA 1
ATOM 2318 C C . PRO B 1 143 ? -1.556 47.219 -39.688 1 48.28 143 PRO B C 1
ATOM 2320 O O . PRO B 1 143 ? -2.572 47.844 -39.438 1 48.28 143 PRO B O 1
ATOM 2323 N N . PRO B 1 144 ? -0.542 47.906 -40.094 1 47.16 144 PRO B N 1
ATOM 2324 C CA . PRO B 1 144 ? -0.602 49.25 -40.688 1 47.16 144 PRO B CA 1
ATOM 2325 C C . PRO B 1 144 ? -1.658 49.344 -41.812 1 47.16 144 PRO B C 1
ATOM 2327 O O . PRO B 1 144 ? -1.99 48.344 -42.438 1 47.16 144 PRO B O 1
ATOM 2330 N N . SER B 1 145 ? -2.693 50.156 -41.594 1 44.62 145 SER B N 1
ATOM 2331 C CA . SER B 1 145 ? -3.756 50.5 -42.531 1 44.62 145 SER B CA 1
ATOM 2332 C C . SER B 1 145 ? -3.184 50.969 -43.875 1 44.62 145 SER B C 1
ATOM 2334 O O . SER B 1 145 ? -2.344 51.875 -43.906 1 44.62 145 SER B O 1
ATOM 2336 N N . LEU B 1 146 ? -2.902 49.969 -44.719 1 41.41 146 LEU B N 1
ATOM 2337 C CA . LEU B 1 146 ? -2.539 50.344 -46.094 1 41.41 146 LEU B CA 1
ATOM 2338 C C . LEU B 1 146 ? -3.432 51.469 -46.625 1 41.41 146 LEU B C 1
ATOM 2340 O O . LEU B 1 146 ? -4.652 51.406 -46.469 1 41.41 146 LEU B O 1
ATOM 2344 N N . ASP B 1 147 ? -2.949 52.75 -46.594 1 43 147 ASP B N 1
ATOM 2345 C CA . ASP B 1 147 ? -3.438 53.938 -47.281 1 43 147 ASP B CA 1
ATOM 2346 C C . ASP B 1 147 ? -3.998 53.562 -48.656 1 43 147 ASP B C 1
ATOM 2348 O O . ASP B 1 147 ? -3.393 52.781 -49.406 1 43 147 ASP B O 1
ATOM 2352 N N . ARG B 1 148 ? -5.371 53.594 -48.781 1 33.19 148 ARG B N 1
ATOM 2353 C CA . ARG B 1 148 ? -6.164 53.531 -50 1 33.19 148 ARG B CA 1
ATOM 2354 C C . ARG B 1 148 ? -5.594 54.469 -51.062 1 33.19 148 ARG B C 1
ATOM 2356 O O . ARG B 1 148 ? -5.516 55.688 -50.875 1 33.19 148 ARG B O 1
ATOM 2363 N N . ALA B 1 149 ? -4.637 54.031 -51.906 1 37.16 149 ALA B N 1
ATOM 2364 C CA . ALA B 1 149 ? -4.316 54.75 -53.156 1 37.16 149 ALA B CA 1
ATOM 2365 C C . ALA B 1 149 ? -5.586 55.25 -53.844 1 37.16 149 ALA B C 1
ATOM 2367 O O . ALA B 1 149 ? -6.539 54.5 -54.031 1 37.16 149 ALA B O 1
ATOM 2368 N N . HIS B 1 150 ? -6.059 56.531 -53.469 1 31.77 150 HIS B N 1
ATOM 2369 C CA . HIS B 1 150 ? -7.008 57.219 -54.312 1 31.77 150 HIS B CA 1
ATOM 2370 C C . HIS B 1 150 ? -6.773 56.938 -55.812 1 31.77 150 HIS B C 1
ATOM 2372 O O . HIS B 1 150 ? -5.656 56.594 -56.188 1 31.77 150 HIS B O 1
ATOM 2378 N N . PRO B 1 151 ? -7.73 57.281 -56.812 1 36.19 151 PRO B N 1
ATOM 2379 C CA . PRO B 1 151 ? -7.441 57.188 -58.219 1 36.19 151 PRO B CA 1
ATOM 2380 C C . PRO B 1 151 ? -6.148 57.906 -58.625 1 36.19 151 PRO B C 1
ATOM 2382 O O . PRO B 1 151 ? -5.711 58.844 -57.906 1 36.19 151 PRO B O 1
#

Nearest PDB structures (foldseek):
  1vyt-assembly2_B  TM=7.406E-01  e=9.266E-14  Rattus norvegicus
  1vyu-assembly2_B  TM=6.988E-01  e=4.740E-14  Rattus norvegicus
  1vyu-assembly1_A  TM=6.979E-01  e=4.329E-13  Rattus norvegicus
  6hw2-assembly1_A  TM=7.531E-01  e=4.522E-12  Rattus norvegicus
  1vyv-assembly1_A  TM=7.468E-01  e=9.231E-11  Rattus norvegicus

Radius of gyration: 42.03 Å; Cα contacts (8 Å, |Δi|>4): 361; chains: 2; bounding box: 25×158×138 Å

Foldseek 3Di:
DPPPPDPPDPPPVPPPPPPPVVVVVVVVVVVVVLVVQLVVVVVVLVVLVPADFPDKDAAQAWDDPQPPPPDSHHPPDDGDGHRWMWGFRACPDPVDTHTYTDDDPDDDDDDDDPVVVVVVVVVVVVVVVVVPPPPPPPPPPDPPPPDDDDD/DPPPPPPPPPCPVPPPPPPPVVVVVVVVVVVVVLVVQLVVVVVVLVVLVPADFPDKDAAQAWDDPQPPPPDSHHPPDDGDGHRWMWGFRACPDPVDTHTYTDDDPDDDDDDDDPVVVVVVVVVVVVVVVVVPPPPPPPPPDDPPPPPPPDD

pLDDT: mean 79.75, std 23.95, range [31.77, 98.94]

Secondary structure (DSSP, 8-state):
-------------------HHHHHHHHHHHHHHHHHHHHHHHHHHHHHTTSPP-EEEE-SS-EEGGG-TT-SSTT-B-EE-TT-EEEEEEE-SSSEEEEEEEEE-S--EEEE-HHHHHHHHHHHHHHHHHS--------------------/-------------------HHHHHHHHHHHHHHHHHHHHHHHHHHHHHTTSPP-EEEE-SS-EEGGG-TT-SSTT-B-EE-TT-EEEEEEE-SSSEEEEEEEEE-S--EEEE-HHHHHHHHHHHHHHHHHS--------------------

Solvent-accessible surface area (backbone atoms only — not comparable to full-atom values): 17777 Å² total; per-residue (Å²): 136,85,79,77,78,79,79,77,78,81,76,73,70,73,74,75,63,82,57,69,56,55,58,48,47,55,48,49,48,52,49,46,50,50,48,50,53,27,50,51,44,49,50,51,54,60,56,43,74,75,48,63,61,67,40,52,46,70,36,84,53,64,47,64,19,86,78,48,85,78,45,74,37,86,84,35,36,44,68,50,47,57,68,37,38,32,40,32,37,48,77,74,50,84,46,29,26,33,25,28,40,35,36,82,62,52,66,75,22,36,35,73,23,73,63,38,52,51,50,52,52,53,51,56,53,47,50,55,59,61,61,50,70,60,76,74,71,74,73,73,72,72,76,79,75,87,72,73,84,68,123,135,85,80,77,79,78,77,76,76,78,76,74,72,75,74,75,62,81,58,69,57,56,60,48,46,54,47,47,47,52,50,47,51,52,49,51,52,29,49,51,45,50,49,52,52,60,57,43,73,76,48,64,61,68,38,50,45,70,37,84,52,63,45,65,20,85,77,48,86,80,45,74,38,85,83,35,36,44,69,49,48,58,69,36,39,32,41,33,37,48,78,75,49,85,45,29,27,32,24,28,41,35,38,83,62,53,66,76,22,36,34,73,22,73,63,37,52,50,50,52,53,53,53,54,52,47,51,56,61,62,63,48,71,60,75,75,71,74,73,72,71,74,74,81,77,77,76,76,80,67,136

Organism: Varanus komodoensis (NCBI:txid61221)

Sequence (302 aa):
LKSHTCSKGSADSYTSRPSLDSDVSLEEEREGVKREVENQAQQQLEKAKHKPVAFAVRTNVSYCGALDEECPVQESAINFEAKDFLHIKEKYSNDWWIGRLVKEGGDIAFIPSPQRLEAIRLKQEQKARQSGNPATSSRRSPPPSLDRAHPLKSHTCSKGSADSYTSRPSLDSDVSLEEEREGVKREVENQAQQQLEKAKHKPVAFAVRTNVSYCGALDEECPVQESAINFEAKDFLHIKEKYSNDWWIGRLVKEGGDIAFIPSPQRLEAIRLKQEQKARQSGNPATSSRRSPPPSLDRAHP